Protein AF-A0A915ERL5-F1 (afdb_monomer)

Structure (mmCIF, N/CA/C/O backbone):
data_AF-A0A915ERL5-F1
#
_entry.id   AF-A0A915ERL5-F1
#
loop_
_atom_site.group_PDB
_atom_site.id
_atom_site.type_symbol
_atom_site.label_atom_id
_atom_site.label_alt_id
_atom_site.label_comp_id
_atom_site.label_asym_id
_atom_site.label_entity_id
_atom_site.label_seq_id
_atom_site.pdbx_PDB_ins_code
_atom_site.Cartn_x
_atom_site.Cartn_y
_atom_site.Cartn_z
_atom_site.occupancy
_atom_site.B_iso_or_equiv
_atom_site.auth_seq_id
_atom_site.auth_comp_id
_atom_site.auth_asym_id
_atom_site.auth_atom_id
_atom_site.pdbx_PDB_model_num
ATOM 1 N N . MET A 1 1 ? 31.323 -15.406 -28.388 1.00 36.75 1 MET A N 1
ATOM 2 C CA . MET A 1 1 ? 30.660 -14.110 -28.148 1.00 36.75 1 MET A CA 1
ATOM 3 C C . MET A 1 1 ? 29.187 -14.318 -28.465 1.00 36.75 1 MET A C 1
ATOM 5 O O . MET A 1 1 ? 28.815 -14.268 -29.627 1.00 36.75 1 MET A O 1
ATOM 9 N N . PHE A 1 2 ? 28.388 -14.718 -27.473 1.00 32.25 2 PHE A N 1
ATOM 10 C CA . PHE A 1 2 ? 26.943 -14.854 -27.649 1.00 32.25 2 PHE A CA 1
ATOM 11 C C . PHE A 1 2 ? 26.342 -13.463 -27.455 1.00 32.25 2 PHE A C 1
ATOM 13 O O . PHE A 1 2 ? 26.269 -12.978 -26.331 1.00 32.25 2 PHE A O 1
ATOM 20 N N . GLN A 1 3 ? 25.976 -12.795 -28.550 1.00 39.28 3 GLN A N 1
ATOM 21 C CA . GLN A 1 3 ? 24.969 -11.744 -28.466 1.00 39.28 3 GLN A CA 1
ATOM 22 C C . GLN A 1 3 ? 23.678 -12.448 -28.059 1.00 39.28 3 GLN A C 1
ATOM 24 O O . GLN A 1 3 ? 23.094 -13.181 -28.856 1.00 39.28 3 GLN A O 1
ATOM 29 N N . ALA A 1 4 ? 23.269 -12.291 -26.802 1.00 48.06 4 ALA A N 1
ATOM 30 C CA . ALA A 1 4 ? 21.887 -12.542 -26.446 1.00 48.06 4 ALA A CA 1
ATOM 31 C C . ALA A 1 4 ? 21.066 -11.539 -27.262 1.00 48.06 4 ALA A C 1
ATOM 33 O O . ALA A 1 4 ? 21.117 -10.336 -27.010 1.00 48.06 4 ALA A O 1
ATOM 34 N N . PHE A 1 5 ? 20.403 -12.018 -28.313 1.00 48.56 5 PHE A N 1
ATOM 35 C CA . PHE A 1 5 ? 19.385 -11.226 -28.979 1.00 48.56 5 PHE A CA 1
ATOM 36 C C . PHE A 1 5 ? 18.326 -10.933 -27.924 1.00 48.56 5 PHE A C 1
ATOM 38 O O . PHE A 1 5 ? 17.708 -11.857 -27.396 1.00 48.56 5 PHE A O 1
ATOM 45 N N . SER A 1 6 ? 18.160 -9.659 -27.578 1.00 65.31 6 SER A N 1
ATOM 46 C CA . SER A 1 6 ? 16.975 -9.242 -26.846 1.00 65.31 6 SER A CA 1
ATOM 47 C C . SER A 1 6 ? 15.756 -9.661 -27.667 1.00 65.31 6 SER A C 1
ATOM 49 O O . SER A 1 6 ? 15.683 -9.355 -28.859 1.00 65.31 6 SER A O 1
ATOM 51 N N . ALA A 1 7 ? 14.818 -10.379 -27.046 1.00 84.12 7 ALA A N 1
ATOM 52 C CA . ALA A 1 7 ? 13.557 -10.756 -27.685 1.00 84.12 7 ALA A CA 1
ATOM 53 C C . ALA A 1 7 ? 12.712 -9.524 -28.065 1.00 84.12 7 ALA A C 1
ATOM 55 O O . ALA A 1 7 ? 11.859 -9.609 -28.945 1.00 84.12 7 ALA A O 1
ATOM 56 N N . SER A 1 8 ? 12.981 -8.381 -27.429 1.00 90.69 8 SER A N 1
ATOM 57 C CA . SER A 1 8 ? 12.394 -7.086 -27.748 1.00 90.69 8 SER A CA 1
ATOM 58 C C . SER A 1 8 ? 13.368 -6.226 -28.555 1.00 90.69 8 SER A C 1
ATOM 60 O O . SER A 1 8 ? 14.518 -6.015 -28.157 1.00 90.69 8 SER A O 1
ATOM 62 N N . SER A 1 9 ? 12.891 -5.692 -29.680 1.00 92.31 9 SER A N 1
ATOM 63 C CA . SER A 1 9 ? 13.640 -4.746 -30.513 1.00 92.31 9 SER A CA 1
ATOM 64 C C . SER A 1 9 ? 13.729 -3.340 -29.916 1.00 92.31 9 SER A C 1
ATOM 66 O O . SER A 1 9 ? 14.519 -2.534 -30.401 1.00 92.31 9 SER A O 1
ATOM 68 N N . THR A 1 10 ? 12.900 -3.027 -28.919 1.00 93.38 10 THR A N 1
ATOM 69 C CA . THR A 1 10 ? 12.863 -1.723 -28.234 1.00 93.38 10 THR A CA 1
ATOM 70 C C . THR A 1 10 ? 13.635 -1.728 -26.918 1.00 93.38 10 THR A C 1
ATOM 72 O O . THR A 1 10 ? 13.886 -0.663 -26.357 1.00 93.38 10 THR A O 1
ATOM 75 N N . TYR A 1 11 ? 14.070 -2.903 -26.465 1.00 95.12 11 TYR A N 1
ATOM 76 C CA . TYR A 1 11 ? 14.809 -3.049 -25.226 1.00 95.12 11 TYR A CA 1
ATOM 77 C C . TYR A 1 11 ? 16.209 -2.431 -25.289 1.00 95.12 11 TYR A C 1
ATOM 79 O O . TYR A 1 11 ? 17.000 -2.682 -26.204 1.00 95.12 11 TYR A O 1
ATOM 87 N N . VAL A 1 12 ? 16.544 -1.693 -24.235 1.00 93.69 12 VAL A N 1
ATOM 88 C CA . VAL A 1 12 ? 17.851 -1.096 -23.991 1.00 93.69 12 VAL A CA 1
ATOM 89 C C . VAL A 1 12 ? 18.274 -1.409 -22.559 1.00 93.69 12 VAL A C 1
ATOM 91 O O . VAL A 1 12 ? 17.656 -0.945 -21.602 1.00 93.69 12 VAL A O 1
ATOM 94 N N . ARG A 1 13 ? 19.370 -2.157 -22.398 1.00 91.19 13 ARG A N 1
ATOM 95 C CA . ARG A 1 13 ? 20.033 -2.293 -21.093 1.00 91.19 13 ARG A CA 1
ATOM 96 C C . ARG A 1 13 ? 20.678 -0.958 -20.720 1.00 91.19 13 ARG A C 1
ATOM 98 O O . ARG A 1 13 ? 21.375 -0.372 -21.548 1.00 91.19 13 ARG A O 1
ATOM 105 N N . LYS A 1 14 ? 20.462 -0.500 -19.489 1.00 87.62 14 LYS A N 1
ATOM 106 C CA . LYS A 1 14 ? 21.090 0.701 -18.934 1.00 87.62 14 LYS A CA 1
ATOM 107 C C . LYS A 1 14 ? 22.217 0.318 -17.978 1.00 87.62 14 LYS A C 1
ATOM 109 O O . LYS A 1 14 ? 22.239 -0.788 -17.439 1.00 87.62 14 LYS A O 1
ATOM 114 N N . ASP A 1 15 ? 23.152 1.242 -17.797 1.00 80.75 15 ASP A N 1
ATOM 115 C CA . ASP A 1 15 ? 24.179 1.118 -16.768 1.00 80.75 15 ASP A CA 1
ATOM 116 C C . ASP A 1 15 ? 23.558 1.399 -15.394 1.00 80.75 15 ASP A C 1
ATOM 118 O O . ASP A 1 15 ? 22.760 2.328 -15.250 1.00 80.75 15 ASP A O 1
ATOM 122 N N . GLY A 1 16 ? 23.934 0.602 -14.395 1.00 81.38 16 GLY A N 1
ATOM 123 C CA . GLY A 1 16 ? 23.455 0.728 -13.021 1.00 81.38 16 GLY A CA 1
ATOM 124 C C . GLY A 1 16 ? 22.882 -0.574 -12.472 1.00 81.38 16 GLY A C 1
ATOM 125 O O . GLY A 1 16 ? 22.184 -1.314 -13.175 1.00 81.38 16 GLY A O 1
ATOM 126 N N . ASP A 1 17 ? 23.182 -0.824 -11.202 1.00 83.88 17 ASP A N 1
ATOM 127 C CA . ASP A 1 17 ? 22.615 -1.933 -10.445 1.00 83.88 17 ASP A CA 1
ATOM 128 C C . ASP A 1 17 ? 21.214 -1.556 -9.964 1.00 83.88 17 ASP A C 1
ATOM 130 O O . ASP A 1 17 ? 20.934 -0.398 -9.659 1.00 83.88 17 ASP A O 1
ATOM 134 N N . PHE A 1 18 ? 20.328 -2.541 -9.888 1.00 81.44 18 PHE A N 1
ATOM 135 C CA . PHE A 1 18 ? 19.012 -2.403 -9.279 1.00 81.44 18 PHE A CA 1
ATOM 136 C C . PHE A 1 18 ? 18.966 -3.268 -8.021 1.00 81.44 18 PHE A C 1
ATOM 138 O O . PHE A 1 18 ? 19.150 -4.481 -8.108 1.00 81.44 18 PHE A O 1
ATOM 145 N N . ILE A 1 19 ? 18.767 -2.645 -6.857 1.00 75.00 19 ILE A N 1
ATOM 146 C CA . ILE A 1 19 ? 18.829 -3.318 -5.554 1.00 75.00 19 ILE A CA 1
ATOM 147 C C . ILE A 1 19 ? 17.549 -3.000 -4.786 1.00 75.00 19 ILE A C 1
ATOM 149 O O . ILE A 1 19 ? 17.546 -2.209 -3.863 1.00 75.00 19 ILE A O 1
ATOM 153 N N . THR A 1 20 ? 16.424 -3.575 -5.194 1.00 75.19 20 THR A N 1
ATOM 154 C CA . THR A 1 20 ? 15.157 -3.401 -4.470 1.00 75.19 20 THR A CA 1
ATOM 155 C C . THR A 1 20 ? 14.415 -4.728 -4.490 1.00 75.19 20 THR A C 1
ATOM 157 O O . THR A 1 20 ? 14.009 -5.191 -5.555 1.00 75.19 20 THR A O 1
ATOM 160 N N . GLY A 1 21 ? 14.293 -5.376 -3.326 1.00 72.44 21 GLY A N 1
ATOM 161 C CA . GLY A 1 21 ? 13.711 -6.718 -3.217 1.00 72.44 21 GLY A CA 1
ATOM 162 C C . GLY A 1 21 ? 14.552 -7.830 -3.858 1.00 72.44 21 GLY A C 1
ATOM 163 O O . GLY A 1 21 ? 14.023 -8.886 -4.213 1.00 72.44 21 GLY A O 1
ATOM 164 N N . GLY A 1 22 ? 15.849 -7.585 -4.051 1.00 82.81 22 GLY A N 1
ATOM 165 C CA . GLY A 1 22 ? 16.777 -8.477 -4.738 1.00 82.81 22 GLY A CA 1
ATOM 166 C C . GLY A 1 22 ? 17.957 -7.724 -5.348 1.00 82.81 22 GLY A C 1
ATOM 167 O O . GLY A 1 22 ? 18.215 -6.570 -5.008 1.00 82.81 22 GLY A O 1
ATOM 168 N N . THR A 1 23 ? 18.666 -8.377 -6.268 1.00 87.56 23 THR A N 1
ATOM 169 C CA . THR A 1 23 ? 19.745 -7.766 -7.056 1.00 87.56 23 THR A CA 1
ATOM 170 C C . THR A 1 23 ? 19.497 -7.955 -8.545 1.00 87.56 23 THR A C 1
ATOM 172 O O . THR A 1 23 ? 18.977 -8.981 -8.992 1.00 87.56 23 THR A O 1
ATOM 175 N N . GLY A 1 24 ? 19.869 -6.951 -9.326 1.00 89.88 24 GLY A N 1
ATOM 176 C CA . GLY A 1 24 ? 19.635 -6.934 -10.756 1.00 89.88 24 GLY A CA 1
ATOM 177 C C . GLY A 1 24 ? 20.212 -5.694 -11.417 1.00 89.88 24 GLY A C 1
ATOM 178 O O . GLY A 1 24 ? 21.159 -5.088 -10.919 1.00 89.88 24 GLY A O 1
ATOM 179 N N . TYR A 1 25 ? 19.631 -5.300 -12.543 1.00 90.56 25 TYR A N 1
ATOM 180 C CA . TYR A 1 25 ? 20.085 -4.154 -13.329 1.00 90.56 25 TYR A CA 1
ATOM 181 C C . TYR A 1 25 ? 18.913 -3.355 -13.894 1.00 90.56 25 TYR A C 1
ATOM 183 O O . TYR A 1 25 ? 17.758 -3.784 -13.872 1.00 90.56 25 TYR A O 1
ATOM 191 N N . ILE A 1 26 ? 19.216 -2.172 -14.420 1.00 90.12 26 ILE A N 1
ATOM 192 C CA . ILE A 1 26 ? 18.212 -1.283 -15.003 1.00 90.12 26 ILE A CA 1
ATOM 193 C C . ILE A 1 26 ? 18.041 -1.596 -16.493 1.00 90.12 26 ILE A C 1
ATOM 195 O O . ILE A 1 26 ? 19.000 -1.616 -17.269 1.00 90.12 26 ILE A O 1
ATOM 199 N N . GLY A 1 27 ? 16.798 -1.812 -16.908 1.00 91.81 27 GLY A N 1
ATOM 200 C CA . GLY A 1 27 ? 16.394 -1.926 -18.303 1.00 91.81 27 GLY A CA 1
ATOM 201 C C . GLY A 1 27 ? 15.494 -0.768 -18.716 1.00 91.81 27 GLY A C 1
ATOM 202 O O . GLY A 1 27 ? 14.950 -0.042 -17.883 1.00 91.81 27 GLY A O 1
ATOM 203 N N . SER A 1 28 ? 15.328 -0.590 -20.020 1.00 92.62 28 SER A N 1
ATOM 204 C CA . SER A 1 28 ? 14.249 0.214 -20.573 1.00 92.62 28 SER A CA 1
ATOM 205 C C . SER A 1 28 ? 13.652 -0.480 -21.780 1.00 92.62 28 SER A C 1
ATOM 207 O O . SER A 1 28 ? 14.387 -1.046 -22.583 1.00 92.62 28 SER A O 1
ATOM 209 N N . ASP A 1 29 ? 12.333 -0.453 -21.894 1.00 94.81 29 ASP A N 1
ATOM 210 C CA . ASP A 1 29 ? 11.612 -1.045 -23.015 1.00 94.81 29 ASP A CA 1
ATOM 211 C C . ASP A 1 29 ? 10.255 -0.360 -23.202 1.00 94.81 29 ASP A C 1
ATOM 213 O O . ASP A 1 29 ? 9.809 0.407 -22.343 1.00 94.81 29 ASP A O 1
ATOM 217 N N . LEU A 1 30 ? 9.590 -0.664 -24.313 1.00 93.00 30 LEU A N 1
ATOM 218 C CA . LEU A 1 30 ? 8.201 -0.307 -24.538 1.00 93.00 30 LEU A CA 1
ATOM 219 C C . LEU A 1 30 ? 7.312 -1.114 -23.586 1.00 93.00 30 LEU A C 1
ATOM 221 O O . LEU A 1 30 ? 7.202 -2.334 -23.703 1.00 93.00 30 LEU A O 1
ATOM 225 N N . VAL A 1 31 ? 6.644 -0.424 -22.669 1.00 90.00 31 VAL A N 1
ATOM 226 C CA . VAL A 1 31 ? 5.701 -1.022 -21.723 1.00 90.00 31 VAL A CA 1
ATOM 227 C C . VAL A 1 31 ? 4.288 -0.621 -22.122 1.00 90.00 31 VAL A C 1
ATOM 229 O O . VAL A 1 31 ? 4.024 0.549 -22.406 1.00 90.00 31 VAL A O 1
ATOM 232 N N . ASN A 1 32 ? 3.381 -1.600 -22.149 1.00 87.75 32 ASN A N 1
ATOM 233 C CA . ASN A 1 32 ? 1.960 -1.371 -22.382 1.00 87.75 32 ASN A CA 1
ATOM 234 C C . ASN A 1 32 ? 1.174 -1.555 -21.080 1.00 87.75 32 ASN A C 1
ATOM 236 O O . ASN A 1 32 ? 1.189 -2.641 -20.502 1.00 87.75 32 ASN A O 1
ATOM 240 N N . ILE A 1 33 ? 0.479 -0.507 -20.641 1.00 84.00 33 ILE A N 1
ATOM 241 C CA . ILE A 1 33 ? -0.401 -0.526 -19.470 1.00 84.00 33 ILE A CA 1
ATOM 242 C C . ILE A 1 33 ? -1.784 -0.085 -19.932 1.00 84.00 33 ILE A C 1
ATOM 244 O O . ILE A 1 33 ? -1.995 1.077 -20.274 1.00 84.00 33 ILE A O 1
ATOM 248 N N . SER A 1 34 ? -2.736 -1.018 -19.952 1.00 80.06 34 SER A N 1
ATOM 249 C CA . SER A 1 34 ? -4.140 -0.740 -20.289 1.00 80.06 34 SER A CA 1
ATOM 250 C C . SER A 1 34 ? -4.328 0.018 -21.615 1.00 80.06 34 SER A C 1
ATOM 252 O O . SER A 1 34 ? -5.199 0.878 -21.730 1.00 80.06 34 SER A O 1
ATOM 254 N N . GLY A 1 35 ? -3.509 -0.291 -22.626 1.00 81.38 35 GLY A N 1
ATOM 255 C CA . GLY A 1 35 ? -3.571 0.334 -23.950 1.00 81.38 35 GLY A CA 1
ATOM 256 C C . GLY A 1 35 ? -2.701 1.584 -24.116 1.00 81.38 35 GLY A C 1
ATOM 257 O O . GLY A 1 35 ? -2.477 2.002 -25.250 1.00 81.38 35 GLY A O 1
ATOM 258 N N . LEU A 1 36 ? -2.149 2.139 -23.034 1.00 82.50 36 LEU A N 1
ATOM 259 C CA . LEU A 1 36 ? -1.111 3.168 -23.101 1.00 82.50 36 LEU A CA 1
ATOM 260 C C . LEU A 1 36 ? 0.233 2.495 -23.342 1.00 82.50 36 LEU A C 1
ATOM 262 O O . LEU A 1 36 ? 0.556 1.519 -22.673 1.00 82.50 36 LEU A O 1
ATOM 266 N N . SER A 1 37 ? 1.008 2.991 -24.303 1.00 88.06 37 SER A N 1
ATOM 267 C CA . SER A 1 37 ? 2.330 2.449 -24.624 1.00 88.06 37 SER A CA 1
ATOM 268 C C . SER A 1 37 ? 3.368 3.552 -24.544 1.00 88.06 37 SER A C 1
ATOM 270 O O . SER A 1 37 ? 3.269 4.538 -25.270 1.00 88.06 37 SER A O 1
ATOM 272 N N . THR A 1 38 ? 4.372 3.379 -23.692 1.00 88.38 38 THR A N 1
ATOM 273 C CA . THR A 1 38 ? 5.492 4.318 -23.582 1.00 88.38 38 THR A CA 1
ATOM 274 C C . THR A 1 38 ? 6.779 3.576 -23.242 1.00 88.38 38 THR A C 1
ATOM 276 O O . THR A 1 38 ? 6.751 2.456 -22.728 1.00 88.38 38 THR A O 1
ATOM 279 N N . ASN A 1 39 ? 7.921 4.177 -23.569 1.00 90.94 39 ASN A N 1
ATOM 280 C CA . ASN A 1 39 ? 9.212 3.626 -23.182 1.00 90.94 39 ASN A CA 1
ATOM 281 C C . ASN A 1 39 ? 9.453 3.931 -21.709 1.00 90.94 39 ASN A C 1
ATOM 283 O O . ASN A 1 39 ? 9.626 5.091 -21.334 1.00 90.94 39 ASN A O 1
ATOM 287 N N . MET A 1 40 ? 9.501 2.885 -20.893 1.00 89.69 40 MET A N 1
ATOM 288 C CA . MET A 1 40 ? 9.712 3.005 -19.458 1.00 89.69 40 MET A CA 1
ATOM 289 C C . MET A 1 40 ? 11.055 2.411 -19.070 1.00 89.69 40 MET A C 1
ATOM 291 O O . MET A 1 40 ? 11.576 1.524 -19.742 1.00 89.69 40 MET A O 1
ATOM 295 N N . SER A 1 41 ? 11.633 2.920 -17.991 1.00 90.12 41 SER A N 1
ATOM 296 C CA . SER A 1 41 ? 12.767 2.314 -17.300 1.00 90.12 41 SER A CA 1
ATOM 297 C C . SER A 1 41 ? 12.265 1.553 -16.085 1.00 90.12 41 SER A C 1
ATOM 299 O O . SER A 1 41 ? 11.385 2.044 -15.378 1.00 90.12 41 SER A O 1
ATOM 301 N N . PHE A 1 42 ? 12.823 0.372 -15.852 1.00 88.81 42 PHE A N 1
ATOM 302 C CA . PHE A 1 42 ? 12.423 -0.523 -14.772 1.00 88.81 42 PHE A CA 1
ATOM 303 C C . PHE A 1 42 ? 13.599 -1.402 -14.337 1.00 88.81 42 PHE A C 1
ATOM 305 O O . PHE A 1 42 ? 14.565 -1.591 -15.082 1.00 88.81 42 PHE A O 1
ATOM 312 N N . GLY A 1 43 ? 13.525 -1.916 -13.112 1.00 88.69 43 GLY A N 1
ATOM 313 C CA . GLY A 1 43 ? 14.471 -2.902 -12.604 1.00 88.69 43 GLY A CA 1
ATOM 314 C C . GLY A 1 43 ? 14.170 -4.292 -13.155 1.00 88.69 43 GLY A C 1
ATOM 315 O O . GLY A 1 43 ? 13.012 -4.699 -13.221 1.00 88.69 43 GLY A O 1
ATOM 316 N N . ILE A 1 44 ? 15.211 -5.019 -13.544 1.00 89.56 44 ILE A N 1
ATOM 317 C CA . ILE A 1 44 ? 15.149 -6.440 -13.883 1.00 89.56 44 ILE A CA 1
ATOM 318 C C . ILE A 1 44 ? 15.975 -7.170 -12.833 1.00 89.56 44 ILE A C 1
ATOM 320 O O . ILE A 1 44 ? 17.172 -6.913 -12.720 1.00 89.56 44 ILE A O 1
ATOM 324 N N . LEU A 1 45 ? 15.335 -8.047 -12.060 1.00 88.50 45 LEU A N 1
ATOM 325 C CA . LEU A 1 45 ? 15.985 -8.816 -11.001 1.00 88.50 45 LEU A CA 1
ATOM 326 C C . LEU A 1 45 ? 16.583 -10.109 -11.566 1.00 88.50 45 LEU A C 1
ATOM 328 O O . LEU A 1 45 ? 15.873 -10.912 -12.168 1.00 88.50 45 LEU A O 1
ATOM 332 N N . ASP A 1 46 ? 17.883 -10.305 -11.343 1.00 89.12 46 ASP A N 1
ATOM 333 C CA . ASP A 1 46 ? 18.590 -11.558 -11.640 1.00 89.12 46 ASP A CA 1
ATOM 334 C C . ASP A 1 46 ? 18.491 -12.533 -10.454 1.00 89.12 46 ASP A C 1
ATOM 336 O O . ASP A 1 46 ? 18.389 -13.747 -10.642 1.00 89.12 46 ASP A O 1
ATOM 340 N N . ASP A 1 47 ? 18.486 -11.998 -9.229 1.00 89.62 47 ASP A N 1
ATOM 341 C CA . ASP A 1 47 ? 18.157 -12.732 -8.010 1.00 89.62 47 ASP A CA 1
ATOM 342 C C . ASP A 1 47 ? 17.119 -11.958 -7.207 1.00 89.62 47 ASP A C 1
ATOM 344 O O . ASP A 1 47 ? 17.275 -10.777 -6.902 1.00 89.62 47 ASP A O 1
ATOM 348 N N . VAL A 1 48 ? 16.048 -12.656 -6.870 1.00 87.75 48 VAL A N 1
ATOM 349 C CA . VAL A 1 48 ? 14.883 -12.126 -6.172 1.00 87.75 48 VAL A CA 1
ATOM 350 C C . VAL A 1 48 ? 14.980 -12.540 -4.701 1.00 87.75 48 VAL A C 1
ATOM 352 O O . VAL A 1 48 ? 15.392 -13.664 -4.395 1.00 87.75 48 VAL A O 1
ATOM 355 N N . GLU A 1 49 ? 14.593 -11.675 -3.765 1.00 86.38 49 GLU A N 1
ATOM 356 C CA . GLU A 1 49 ? 14.517 -12.057 -2.352 1.00 86.38 49 GLU A CA 1
ATOM 357 C C . GLU A 1 49 ? 13.531 -13.210 -2.125 1.00 86.38 49 GLU A C 1
ATOM 359 O O . GLU A 1 49 ? 12.565 -13.407 -2.863 1.00 86.38 49 GLU A O 1
ATOM 364 N N . TYR A 1 50 ? 13.775 -14.001 -1.077 1.00 85.62 50 TYR A N 1
ATOM 365 C CA . TYR A 1 50 ? 13.030 -15.236 -0.820 1.00 85.62 50 TYR A CA 1
ATOM 366 C C . TYR A 1 50 ? 11.509 -15.033 -0.773 1.00 85.62 50 TYR A C 1
ATOM 368 O O . TYR A 1 50 ? 10.782 -15.849 -1.330 1.00 85.62 50 TYR A O 1
ATOM 376 N N . TRP A 1 51 ? 11.030 -13.953 -0.154 1.00 79.19 51 TRP A N 1
ATOM 377 C CA . TRP A 1 51 ? 9.598 -13.706 0.039 1.00 79.19 51 TRP A CA 1
ATOM 378 C C . TRP A 1 51 ? 8.853 -13.483 -1.280 1.00 79.19 51 TRP A C 1
ATOM 380 O O . TRP A 1 51 ? 7.790 -14.065 -1.487 1.00 79.19 51 TRP A O 1
ATOM 390 N N . TYR A 1 52 ? 9.450 -12.744 -2.218 1.00 83.12 52 TYR A N 1
ATOM 391 C CA . TYR A 1 52 ? 8.865 -12.503 -3.539 1.00 83.12 52 TYR A CA 1
ATOM 392 C C . TYR A 1 52 ? 8.732 -13.783 -4.374 1.00 83.12 52 TYR A C 1
ATOM 394 O O . TYR A 1 52 ? 7.828 -13.872 -5.198 1.00 83.12 52 TYR A O 1
ATOM 402 N N . LYS A 1 53 ? 9.557 -14.813 -4.122 1.00 85.00 53 LYS A N 1
ATOM 403 C CA . LYS A 1 53 ? 9.467 -16.117 -4.816 1.00 85.00 53 LYS A CA 1
ATOM 404 C C . LYS A 1 53 ? 8.179 -16.889 -4.498 1.00 85.00 53 LYS A C 1
ATOM 406 O O . LYS A 1 53 ? 7.878 -17.852 -5.198 1.00 85.00 53 LYS A O 1
ATOM 411 N N . HIS A 1 54 ? 7.447 -16.497 -3.452 1.00 86.25 54 HIS A N 1
ATOM 412 C CA . HIS A 1 54 ? 6.179 -17.123 -3.051 1.00 86.25 54 HIS A CA 1
ATOM 413 C C . HIS A 1 54 ? 4.949 -16.308 -3.442 1.00 86.25 54 HIS A C 1
ATOM 415 O O . HIS A 1 54 ? 3.830 -16.775 -3.232 1.00 86.25 54 HIS A O 1
ATOM 421 N N . LEU A 1 55 ? 5.128 -15.107 -3.999 1.00 81.69 55 LEU A N 1
ATOM 422 C CA . LEU A 1 55 ? 3.999 -14.327 -4.484 1.00 81.69 55 LEU A CA 1
ATOM 423 C C . LEU A 1 55 ? 3.535 -14.872 -5.843 1.00 81.69 55 LEU A C 1
ATOM 425 O O . LEU A 1 55 ? 4.365 -15.215 -6.685 1.00 81.69 55 LEU A O 1
ATOM 429 N N . PRO A 1 56 ? 2.220 -14.922 -6.106 1.00 87.31 56 PRO A N 1
ATOM 430 C CA . PRO A 1 56 ? 1.679 -15.364 -7.388 1.00 87.31 56 PRO A CA 1
ATOM 431 C C . PRO A 1 56 ? 1.749 -14.250 -8.452 1.00 87.31 56 PRO A C 1
ATOM 433 O O . PRO A 1 56 ? 0.787 -14.033 -9.186 1.00 87.31 56 PRO A O 1
ATOM 436 N N . VAL A 1 57 ? 2.856 -13.503 -8.507 1.00 84.62 57 VAL A N 1
ATOM 437 C CA . VAL A 1 57 ? 3.075 -12.386 -9.439 1.00 84.62 57 VAL A CA 1
ATOM 438 C C . VAL A 1 57 ? 4.501 -12.416 -9.984 1.00 84.62 57 VAL A C 1
ATOM 440 O O . VAL A 1 57 ? 5.430 -12.804 -9.282 1.00 84.62 57 VAL A O 1
ATOM 443 N N . ASP A 1 58 ? 4.679 -11.964 -11.224 1.00 86.62 58 ASP A N 1
ATOM 444 C CA . ASP A 1 58 ? 5.993 -11.932 -11.885 1.00 86.62 58 ASP A CA 1
ATOM 445 C C . ASP A 1 58 ? 6.817 -10.678 -11.541 1.00 86.62 58 ASP A C 1
ATOM 447 O O . ASP A 1 58 ? 8.021 -10.623 -11.786 1.00 86.62 58 ASP A O 1
ATOM 451 N N . GLY A 1 59 ? 6.174 -9.645 -10.996 1.00 86.06 59 GLY A N 1
ATOM 452 C CA . GLY A 1 59 ? 6.814 -8.380 -10.667 1.00 86.06 59 GLY A CA 1
ATOM 453 C C . GLY A 1 59 ? 5.856 -7.389 -10.017 1.00 86.06 59 GLY A C 1
ATOM 454 O O . GLY A 1 59 ? 4.659 -7.645 -9.883 1.00 86.06 59 GLY A O 1
ATOM 455 N N . LEU A 1 60 ? 6.404 -6.242 -9.623 1.00 82.62 60 LEU A N 1
ATOM 456 C CA . LEU A 1 60 ? 5.671 -5.164 -8.967 1.00 82.62 60 LEU A CA 1
ATOM 457 C C . LEU A 1 60 ? 5.678 -3.910 -9.834 1.00 82.62 60 LEU A C 1
ATOM 459 O O . LEU A 1 60 ? 6.710 -3.526 -10.385 1.00 82.62 60 LEU A O 1
ATOM 463 N N . LEU A 1 61 ? 4.533 -3.235 -9.901 1.00 83.19 61 LEU A N 1
ATOM 464 C CA . LEU A 1 61 ? 4.413 -1.931 -10.537 1.00 83.19 61 LEU A CA 1
ATOM 465 C C . LEU A 1 61 ? 4.384 -0.849 -9.454 1.00 83.19 61 LEU A C 1
ATOM 467 O O . LEU A 1 61 ? 3.365 -0.646 -8.800 1.00 83.19 61 LEU A O 1
ATOM 471 N N . GLY A 1 62 ? 5.508 -0.160 -9.259 1.00 77.12 62 GLY A N 1
ATOM 472 C CA . GLY A 1 62 ? 5.608 0.936 -8.296 1.00 77.12 62 GLY A CA 1
ATOM 473 C C . GLY A 1 62 ? 4.817 2.162 -8.752 1.00 77.12 62 GLY A C 1
ATOM 474 O O . GLY A 1 62 ? 5.084 2.716 -9.823 1.00 77.12 62 GLY A O 1
ATOM 475 N N . LEU A 1 63 ? 3.854 2.590 -7.934 1.00 75.75 63 LEU A N 1
ATOM 476 C CA . LEU A 1 63 ? 2.975 3.725 -8.242 1.00 75.75 63 LEU A CA 1
ATOM 477 C C . LEU A 1 63 ? 3.343 5.004 -7.478 1.00 75.75 63 LEU A C 1
ATOM 479 O O . LEU A 1 63 ? 2.951 6.081 -7.911 1.00 75.75 63 LEU A O 1
ATOM 483 N N . TYR A 1 64 ? 4.134 4.898 -6.406 1.00 68.62 64 TYR A N 1
ATOM 484 C CA . TYR A 1 64 ? 4.589 6.022 -5.581 1.00 68.62 64 TYR A CA 1
ATOM 485 C C . TYR A 1 64 ? 5.310 7.103 -6.396 1.00 68.62 64 TYR A C 1
ATOM 487 O O . TYR A 1 64 ? 6.125 6.780 -7.250 1.00 68.62 64 TYR A O 1
ATOM 495 N N . LEU A 1 65 ? 5.056 8.389 -6.125 1.00 58.47 65 LEU A N 1
ATOM 496 C CA . LEU A 1 65 ? 5.845 9.497 -6.692 1.00 58.47 65 LEU A CA 1
ATOM 497 C C . LEU A 1 65 ? 7.026 9.772 -5.751 1.00 58.47 65 LEU A C 1
ATOM 499 O O . LEU A 1 65 ? 7.056 10.769 -5.027 1.00 58.47 65 LEU A O 1
ATOM 503 N N . CYS A 1 66 ? 7.949 8.823 -5.673 1.00 53.16 66 CYS A N 1
ATOM 504 C CA . CYS A 1 66 ? 9.260 9.046 -5.091 1.00 53.16 66 CYS A CA 1
ATOM 505 C C . CYS A 1 66 ? 10.296 8.405 -6.009 1.00 53.16 66 CYS A C 1
ATOM 507 O O . CYS A 1 66 ? 10.055 7.362 -6.623 1.00 53.16 66 CYS A O 1
ATOM 509 N N . LEU A 1 67 ? 11.443 9.070 -6.138 1.00 51.31 67 LEU A N 1
ATOM 510 C CA .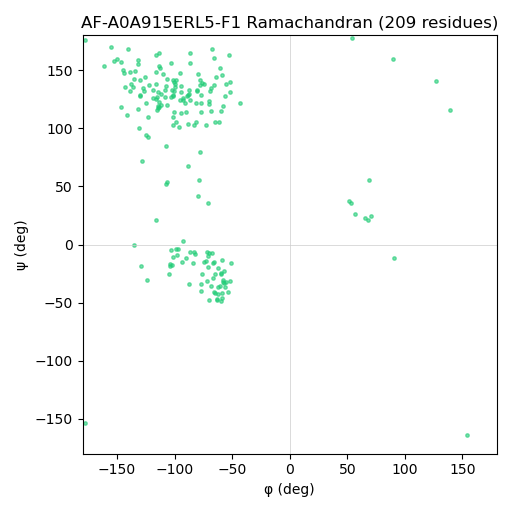 LEU A 1 67 ? 12.577 8.518 -6.860 1.00 51.31 67 LEU A CA 1
ATOM 511 C C . LEU A 1 67 ? 12.924 7.189 -6.188 1.00 51.31 67 LEU A C 1
ATOM 513 O O . LEU A 1 67 ? 13.244 7.162 -5.001 1.00 51.31 67 LEU A O 1
ATOM 517 N N . SER A 1 68 ? 12.838 6.094 -6.943 1.00 60.72 68 SER A N 1
ATOM 518 C CA . SER A 1 68 ? 13.408 4.817 -6.507 1.00 60.72 68 SER A CA 1
ATOM 519 C C . SER A 1 68 ? 14.877 5.010 -6.109 1.00 60.72 68 SER A C 1
ATOM 521 O O . SER A 1 68 ? 15.506 5.989 -6.518 1.00 60.72 68 SER A O 1
ATOM 523 N N . GLU A 1 69 ? 15.455 4.061 -5.368 1.00 61.19 69 GLU A N 1
ATOM 524 C CA . GLU A 1 69 ? 16.838 4.124 -4.856 1.00 61.19 69 GLU A CA 1
ATOM 525 C C . GLU A 1 69 ? 17.904 4.453 -5.928 1.00 61.19 69 GLU A C 1
ATOM 527 O O . GLU A 1 69 ? 18.997 4.909 -5.602 1.00 61.19 69 GLU A O 1
ATOM 532 N N . ASN A 1 70 ? 17.560 4.320 -7.214 1.00 65.44 70 ASN A N 1
ATOM 533 C CA . ASN A 1 70 ? 18.407 4.617 -8.367 1.00 65.44 70 ASN A CA 1
ATOM 534 C C . ASN A 1 70 ? 17.906 5.765 -9.269 1.00 65.44 70 ASN A C 1
ATOM 536 O O . ASN A 1 70 ? 18.282 5.837 -10.439 1.00 65.44 70 ASN A O 1
ATOM 540 N N . ASN A 1 71 ? 17.053 6.663 -8.765 1.00 69.00 71 ASN A N 1
ATOM 541 C CA . ASN A 1 71 ? 16.427 7.756 -9.527 1.00 69.00 71 ASN A CA 1
ATOM 542 C C . ASN A 1 71 ? 15.623 7.296 -10.759 1.00 69.00 71 ASN A C 1
ATOM 544 O O . ASN A 1 71 ? 15.458 8.051 -11.721 1.00 69.00 71 ASN A O 1
ATOM 548 N N . ILE A 1 72 ? 15.113 6.061 -10.759 1.00 76.06 72 ILE A N 1
ATOM 549 C CA . ILE A 1 72 ? 14.140 5.628 -11.764 1.00 76.06 72 ILE A CA 1
ATOM 550 C C . ILE A 1 72 ? 12.795 6.225 -11.360 1.00 76.06 72 ILE A C 1
ATOM 552 O O . ILE A 1 72 ? 12.322 5.970 -10.249 1.00 76.06 72 ILE A O 1
ATOM 556 N N . ALA A 1 73 ? 12.219 7.020 -12.260 1.00 78.06 73 ALA A N 1
ATOM 557 C CA . ALA A 1 73 ? 10.878 7.564 -12.108 1.00 78.06 73 ALA A CA 1
ATOM 558 C C . ALA A 1 73 ? 9.855 6.428 -11.970 1.00 78.06 73 ALA A C 1
ATOM 560 O O . ALA A 1 73 ? 10.005 5.368 -12.585 1.00 78.06 73 ALA A O 1
ATOM 561 N N . SER A 1 74 ? 8.804 6.630 -11.188 1.00 77.25 74 SER A N 1
ATOM 562 C CA . SER A 1 74 ? 7.775 5.607 -11.013 1.00 77.25 74 SER A CA 1
ATOM 563 C C . SER A 1 74 ? 6.975 5.369 -12.286 1.00 77.25 74 SER A C 1
ATOM 565 O O . SER A 1 74 ? 7.047 6.138 -13.250 1.00 77.25 74 SER A O 1
ATOM 567 N N . ALA A 1 75 ? 6.184 4.296 -12.309 1.00 79.12 75 ALA A N 1
ATOM 568 C CA . ALA A 1 75 ? 5.368 4.009 -13.477 1.00 79.12 75 ALA A CA 1
ATOM 569 C C . ALA A 1 75 ? 4.412 5.162 -13.796 1.00 79.12 75 ALA A C 1
ATOM 571 O O . ALA A 1 75 ? 4.283 5.556 -14.952 1.00 79.12 75 ALA A O 1
ATOM 572 N N . VAL A 1 76 ? 3.808 5.748 -12.758 1.00 76.12 76 VAL A N 1
ATOM 573 C CA . VAL A 1 76 ? 2.904 6.892 -12.890 1.00 76.12 76 VAL A CA 1
ATOM 574 C C . VAL A 1 76 ? 3.644 8.101 -13.450 1.00 76.12 76 VAL A C 1
ATOM 576 O O . VAL A 1 76 ? 3.162 8.699 -14.404 1.00 76.12 76 VAL A O 1
ATOM 579 N N . GLU A 1 77 ? 4.822 8.440 -12.921 1.00 78.12 77 GLU A N 1
ATOM 580 C CA . GLU A 1 77 ? 5.614 9.583 -13.403 1.00 78.12 77 GLU A CA 1
ATOM 581 C C . GLU A 1 77 ? 6.011 9.441 -14.874 1.00 78.12 77 GLU A C 1
ATOM 583 O O . GLU A 1 77 ? 6.030 10.425 -15.611 1.00 78.12 77 GLU A O 1
ATOM 588 N N . GLN A 1 78 ? 6.294 8.216 -15.318 1.00 84.06 78 GLN A N 1
ATOM 589 C CA . GLN A 1 78 ? 6.687 7.940 -16.699 1.00 84.06 78 GLN A CA 1
ATOM 590 C C . GLN A 1 78 ? 5.507 7.975 -17.683 1.00 84.06 78 GLN A C 1
ATOM 592 O O . GLN A 1 78 ? 5.720 8.261 -18.861 1.00 84.06 78 GLN A O 1
ATOM 597 N N . ILE A 1 79 ? 4.273 7.725 -17.223 1.00 79.50 79 ILE A N 1
ATOM 598 C CA . ILE A 1 79 ? 3.062 7.780 -18.066 1.00 79.50 79 ILE A CA 1
ATOM 599 C C . ILE A 1 79 ? 2.253 9.068 -17.897 1.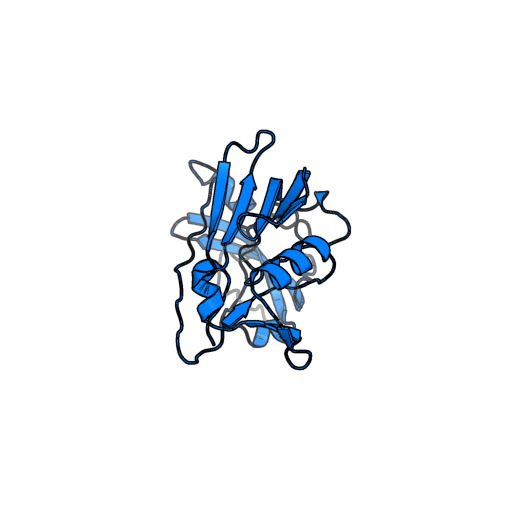00 79.50 79 ILE A C 1
ATOM 601 O O . ILE A 1 79 ? 1.340 9.312 -18.679 1.00 79.50 79 ILE A O 1
ATOM 605 N N . VAL A 1 80 ? 2.550 9.901 -16.894 1.00 76.25 80 VAL A N 1
ATOM 606 C CA . VAL A 1 80 ? 1.705 11.045 -16.509 1.00 76.25 80 VAL A CA 1
ATOM 607 C C . VAL A 1 80 ? 1.464 12.029 -17.657 1.00 76.25 80 VAL A C 1
ATOM 609 O O . VAL A 1 80 ? 0.381 12.600 -17.750 1.00 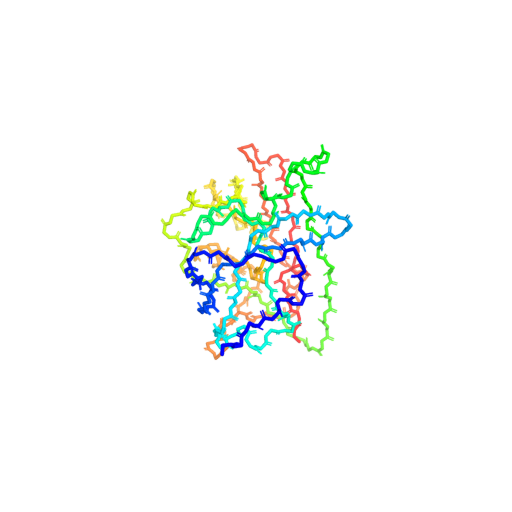76.25 80 VAL A O 1
ATOM 612 N N . GLY A 1 81 ? 2.449 12.199 -18.547 1.00 74.81 81 GLY A N 1
ATOM 613 C CA . GLY A 1 81 ? 2.348 13.061 -19.729 1.00 74.81 81 GLY A CA 1
ATOM 614 C C . GLY A 1 81 ? 1.416 12.527 -20.821 1.00 74.81 81 GLY A C 1
ATOM 615 O O . GLY A 1 81 ? 0.954 13.307 -21.649 1.00 74.81 81 GLY A O 1
ATOM 616 N N . GLU A 1 82 ? 1.109 11.230 -20.797 1.00 76.50 82 GLU A N 1
ATOM 617 C CA . GLU A 1 82 ? 0.193 10.565 -21.731 1.00 76.50 82 GLU A CA 1
ATOM 618 C C . GLU A 1 82 ? -1.259 10.564 -21.221 1.00 76.50 82 GLU A C 1
ATOM 620 O O . GLU A 1 82 ? -2.186 10.230 -21.959 1.00 76.50 82 GLU A O 1
ATOM 625 N N . LEU A 1 83 ? -1.481 10.924 -19.952 1.00 73.38 83 LEU A N 1
ATOM 626 C CA . LEU A 1 83 ? -2.808 10.958 -19.346 1.00 73.38 83 LEU A CA 1
ATOM 627 C C . LEU A 1 83 ? -3.475 12.318 -19.581 1.00 73.38 83 LEU A C 1
ATOM 629 O O . LEU A 1 83 ? -2.908 13.362 -19.270 1.00 73.38 83 LEU A O 1
ATOM 633 N N . GLU A 1 84 ? -4.742 12.319 -20.013 1.00 77.50 84 GLU A N 1
ATOM 634 C CA . GLU A 1 84 ? -5.547 13.553 -20.087 1.00 77.50 84 GLU A CA 1
ATOM 635 C C . GLU A 1 84 ? -5.655 14.252 -18.721 1.00 77.50 84 GLU A C 1
ATOM 637 O O . GLU A 1 84 ? -5.757 15.478 -18.631 1.00 77.50 84 GLU A O 1
ATOM 642 N N . ARG A 1 85 ? -5.651 13.457 -17.642 1.00 72.56 85 ARG A N 1
ATOM 643 C CA . ARG A 1 85 ? -5.604 13.922 -16.255 1.00 72.56 85 ARG A CA 1
ATOM 644 C C . ARG A 1 85 ? -4.654 13.024 -15.459 1.00 72.56 85 ARG A C 1
ATOM 646 O O . ARG A 1 85 ? -4.828 11.809 -15.509 1.00 72.56 85 ARG A O 1
ATOM 653 N N . PRO A 1 86 ? -3.721 13.585 -14.670 1.00 73.00 86 PRO A N 1
ATOM 654 C CA . PRO A 1 86 ? -2.738 12.821 -13.901 1.00 73.00 86 PRO A CA 1
ATOM 655 C C . PRO A 1 86 ? -3.355 12.248 -12.615 1.00 73.00 86 PRO A C 1
ATOM 657 O O . PRO A 1 86 ? -2.920 12.548 -11.507 1.00 73.00 86 PRO A O 1
ATOM 660 N N . VAL A 1 87 ? -4.440 11.488 -12.754 1.00 74.00 87 VAL A N 1
ATOM 661 C CA . VAL A 1 87 ? -5.191 10.890 -11.650 1.00 74.00 87 VAL A CA 1
ATOM 662 C C . VAL A 1 87 ? -5.376 9.415 -11.956 1.00 74.00 87 VAL A C 1
ATOM 664 O O . VAL A 1 87 ? -5.878 9.058 -13.018 1.00 74.00 87 VAL A O 1
ATOM 667 N N . PHE A 1 88 ? -5.017 8.565 -11.002 1.00 75.25 88 PHE A N 1
ATOM 668 C CA . PHE A 1 88 ? -5.391 7.157 -10.995 1.00 75.25 88 PHE A CA 1
ATOM 669 C C . PHE A 1 88 ? -6.290 6.886 -9.784 1.00 75.25 88 PHE A C 1
ATOM 671 O O . PHE A 1 88 ? -6.390 7.690 -8.855 1.00 75.25 88 PHE A O 1
ATOM 678 N N . THR A 1 89 ? -6.999 5.764 -9.804 1.00 76.44 89 THR A N 1
ATOM 679 C CA . THR A 1 89 ? -7.889 5.349 -8.718 1.00 76.44 89 THR A CA 1
ATOM 680 C C . THR A 1 89 ? -7.668 3.874 -8.455 1.00 76.44 89 THR A C 1
ATOM 682 O O . THR A 1 89 ? -7.604 3.085 -9.395 1.00 76.44 89 THR A O 1
ATOM 685 N N . PHE A 1 90 ? -7.568 3.512 -7.181 1.00 72.94 90 PHE A N 1
ATOM 686 C CA . PHE A 1 90 ? -7.576 2.121 -6.759 1.00 72.94 90 PHE A CA 1
ATOM 687 C C . PHE A 1 90 ? -9.000 1.707 -6.417 1.00 72.94 90 PHE A C 1
ATOM 689 O O . PHE A 1 90 ? -9.663 2.353 -5.607 1.00 72.94 90 PHE A O 1
ATOM 696 N N . GLY A 1 91 ? -9.456 0.630 -7.044 1.00 74.00 91 GLY A N 1
ATOM 697 C CA . GLY A 1 91 ? -10.632 -0.108 -6.610 1.00 74.00 91 GLY A CA 1
ATOM 698 C C . GLY A 1 91 ? -10.183 -1.489 -6.165 1.00 74.00 91 GLY A C 1
ATOM 699 O O . GLY A 1 91 ? -9.617 -2.224 -6.969 1.00 74.00 91 GLY A O 1
ATOM 700 N N . SER A 1 92 ? -10.417 -1.827 -4.902 1.00 71.12 92 SER A N 1
ATOM 701 C CA . SER A 1 92 ? -10.311 -3.199 -4.415 1.00 71.12 92 SER A CA 1
ATOM 702 C C . SER A 1 92 ? -11.706 -3.811 -4.349 1.00 71.12 92 SER A C 1
ATOM 704 O O . SER A 1 92 ? -12.670 -3.173 -3.914 1.00 71.12 92 SER A O 1
ATOM 706 N N . GLU A 1 93 ? -11.835 -5.050 -4.815 1.00 70.81 93 GLU A N 1
ATOM 707 C CA . GLU A 1 93 ? -13.054 -5.819 -4.589 1.00 70.81 93 GLU A CA 1
ATOM 708 C C . GLU A 1 93 ? -13.065 -6.329 -3.148 1.00 70.81 93 GLU A C 1
ATOM 710 O O . GLU A 1 93 ? -12.045 -6.774 -2.620 1.00 70.81 93 GLU A O 1
ATOM 715 N N . LYS A 1 94 ? -14.229 -6.272 -2.498 1.00 64.88 94 LYS A N 1
ATOM 716 C CA . LYS A 1 94 ? -14.389 -6.818 -1.151 1.00 64.88 94 LYS A CA 1
ATOM 717 C C . LYS A 1 94 ? -14.395 -8.345 -1.235 1.00 64.88 94 LYS A C 1
ATOM 719 O O . LYS A 1 94 ? -15.410 -8.937 -1.599 1.00 64.88 94 LYS A O 1
ATOM 724 N N . SER A 1 95 ? -13.290 -8.989 -0.874 1.00 59.03 95 SER A N 1
ATOM 725 C CA . SER A 1 95 ? -13.260 -10.436 -0.659 1.00 59.03 95 SER A CA 1
ATOM 726 C C . SER A 1 95 ? -13.802 -10.750 0.736 1.00 59.03 95 SER A C 1
ATOM 728 O O . SER A 1 95 ? -13.130 -10.509 1.734 1.00 59.03 95 SER A O 1
ATOM 730 N N . VAL A 1 96 ? -15.027 -11.273 0.817 1.00 52.38 96 VAL A N 1
ATOM 731 C CA . VAL A 1 96 ? -15.570 -11.834 2.062 1.00 52.38 96 VAL A CA 1
ATOM 732 C C . VAL A 1 96 ? -15.338 -13.342 2.022 1.00 52.38 96 VAL A C 1
ATOM 734 O O . VAL A 1 96 ? -16.062 -14.050 1.326 1.00 52.38 96 VAL A O 1
ATOM 737 N N . TYR A 1 97 ? -14.319 -13.826 2.729 1.00 46.72 97 TYR A N 1
ATOM 738 C CA . TYR A 1 97 ? -14.164 -15.253 3.021 1.00 46.72 97 TYR A CA 1
ATOM 739 C C . TYR A 1 97 ? -14.776 -15.536 4.394 1.00 46.72 97 TYR A C 1
ATOM 741 O O . TYR A 1 97 ? -14.529 -14.787 5.332 1.00 46.72 97 TYR A O 1
ATOM 749 N N . CYS A 1 98 ? -15.615 -16.569 4.487 1.00 43.81 98 CYS A N 1
ATOM 750 C CA . CYS A 1 98 ? -16.256 -17.018 5.724 1.00 43.81 98 CYS A CA 1
ATOM 751 C C . CYS A 1 98 ? -16.046 -18.528 5.837 1.00 43.81 98 CYS A C 1
ATOM 753 O O . CYS A 1 98 ? -16.795 -19.257 5.182 1.00 43.81 98 CYS A O 1
ATOM 755 N N . GLU A 1 99 ? -15.090 -19.009 6.633 1.00 41.44 99 GLU A N 1
ATOM 756 C CA . GLU A 1 99 ? -15.019 -20.450 6.910 1.00 41.44 99 GLU A CA 1
ATOM 757 C C . GLU A 1 99 ? -15.049 -20.812 8.400 1.00 41.44 99 GLU A C 1
ATOM 759 O O . GLU A 1 99 ? -15.731 -21.788 8.710 1.00 41.44 99 GLU A O 1
ATOM 764 N N . ASP A 1 100 ? -14.553 -19.997 9.338 1.00 44.25 100 ASP A N 1
ATOM 765 C CA . ASP A 1 100 ? -14.686 -20.292 10.771 1.00 44.25 100 ASP A CA 1
ATOM 766 C C . ASP A 1 100 ? -15.186 -19.091 11.611 1.00 44.25 100 ASP A C 1
ATOM 768 O O . ASP A 1 100 ? -15.152 -17.927 11.220 1.00 44.25 100 ASP A O 1
ATOM 772 N N . ASN A 1 101 ? -15.745 -19.363 12.799 1.00 49.66 101 ASN A N 1
ATOM 773 C CA . ASN A 1 101 ? -16.288 -18.350 13.729 1.00 49.66 101 ASN A CA 1
ATOM 774 C C . ASN A 1 101 ? -15.184 -17.488 14.399 1.00 49.66 101 ASN A C 1
ATOM 776 O O . ASN A 1 101 ? -15.303 -17.127 15.574 1.00 49.66 101 ASN A O 1
ATOM 780 N N . SER A 1 102 ? -14.102 -17.168 13.686 1.00 46.41 102 SER A N 1
ATOM 781 C CA . SER A 1 102 ? -12.992 -16.345 14.167 1.00 46.41 102 SER A CA 1
ATOM 782 C C . SER A 1 102 ? -12.674 -15.193 13.220 1.00 46.41 102 SER A C 1
ATOM 784 O O . SER A 1 102 ? -12.588 -15.374 12.011 1.00 46.41 102 SER A O 1
ATOM 786 N N . GLY A 1 103 ? -12.479 -13.997 13.781 1.00 49.56 103 GLY A N 1
ATOM 787 C CA . GLY A 1 103 ? -12.030 -12.812 13.055 1.00 49.56 103 GLY A CA 1
ATOM 788 C C . GLY A 1 103 ? -10.606 -12.402 13.439 1.00 49.56 103 GLY A C 1
ATOM 789 O O . GLY A 1 103 ? -10.203 -12.531 14.595 1.00 49.56 103 GLY A O 1
ATOM 790 N N . TYR A 1 104 ? -9.858 -11.866 12.482 1.00 47.91 104 TYR A N 1
ATOM 791 C CA . TYR A 1 104 ? -8.509 -11.339 12.608 1.00 47.91 104 TYR A CA 1
ATOM 792 C C . TYR A 1 104 ? -8.504 -9.827 12.359 1.00 47.91 104 TYR A C 1
ATOM 794 O O . TYR A 1 104 ? -9.052 -9.367 11.359 1.00 47.91 104 TYR A O 1
ATOM 802 N N . VAL A 1 105 ? -7.870 -9.055 13.247 1.00 46.78 105 VAL A N 1
ATOM 803 C CA . VAL A 1 105 ? -7.638 -7.618 13.033 1.00 46.78 105 VAL A CA 1
ATOM 804 C C . VAL A 1 105 ? -6.196 -7.422 12.568 1.00 46.78 105 VAL A C 1
ATOM 806 O O . VAL A 1 105 ? -5.281 -7.652 13.368 1.00 46.78 105 VAL A O 1
ATOM 809 N N . PRO A 1 106 ? -5.964 -6.975 11.322 1.00 52.59 106 PRO A N 1
ATOM 810 C CA . PRO A 1 106 ? -4.632 -6.792 10.788 1.00 52.59 106 PRO A CA 1
ATOM 811 C C . PRO A 1 106 ? -4.022 -5.498 11.341 1.00 52.59 106 PRO A C 1
ATOM 813 O O . PRO A 1 106 ? -4.038 -4.458 10.689 1.00 52.59 106 PRO A O 1
ATOM 816 N N . LEU 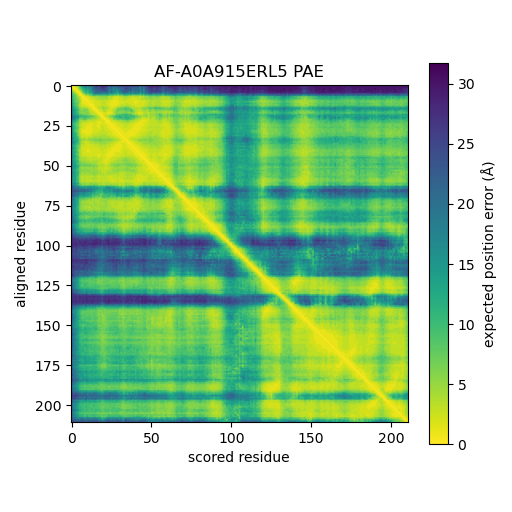A 1 107 ? -3.511 -5.561 12.578 1.00 44.81 107 LEU A N 1
ATOM 817 C CA . LEU A 1 107 ? -2.794 -4.472 13.252 1.00 44.81 107 LEU A CA 1
ATOM 818 C C . LEU A 1 107 ? -1.326 -4.844 13.415 1.00 44.81 107 LEU A C 1
ATOM 820 O O . LEU A 1 107 ? -1.000 -5.793 14.128 1.00 44.81 107 LEU A O 1
ATOM 824 N N . LEU A 1 108 ? -0.446 -4.044 12.827 1.00 47.50 108 LEU A N 1
ATOM 825 C CA . LEU A 1 108 ? 0.993 -4.148 13.022 1.00 47.50 108 LEU A CA 1
ATOM 826 C C . LEU A 1 108 ? 1.518 -2.847 13.635 1.00 47.50 108 LEU A C 1
ATOM 828 O O . LEU A 1 108 ? 1.179 -1.751 13.193 1.00 47.50 108 LEU A O 1
ATOM 832 N N . ASN A 1 109 ? 2.342 -2.999 14.671 1.00 46.88 109 ASN A N 1
ATOM 833 C CA . ASN A 1 109 ? 3.129 -1.931 15.288 1.00 46.88 109 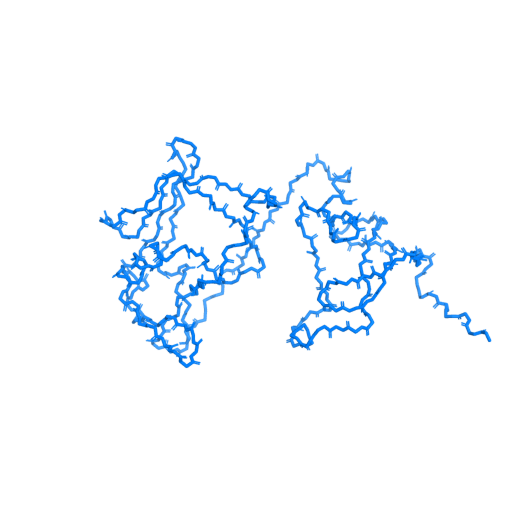ASN A CA 1
ATOM 834 C C . ASN A 1 109 ? 4.592 -2.125 14.877 1.00 46.88 109 ASN A C 1
ATOM 836 O O . ASN A 1 109 ? 5.464 -2.311 15.725 1.00 46.88 109 ASN A O 1
ATOM 840 N N . ASP A 1 110 ? 4.833 -2.208 13.570 1.00 44.66 110 ASP A N 1
ATOM 841 C CA . ASP A 1 110 ? 6.194 -2.139 13.055 1.00 44.66 110 ASP A CA 1
ATOM 842 C C . ASP A 1 110 ? 6.500 -0.667 12.816 1.00 44.66 110 ASP A C 1
ATOM 844 O O . ASP A 1 110 ? 5.669 0.051 12.253 1.00 44.66 110 ASP A O 1
ATOM 848 N N . GLY A 1 111 ? 7.628 -0.211 13.365 1.00 42.22 111 GLY A N 1
ATOM 849 C CA . GLY A 1 111 ? 7.966 1.201 13.497 1.00 42.22 111 GLY A CA 1
ATOM 850 C C . GLY A 1 111 ? 7.641 1.972 12.226 1.00 42.22 111 GLY A C 1
ATOM 851 O O . GLY A 1 111 ? 8.144 1.645 11.152 1.00 42.22 111 GLY A O 1
ATOM 852 N N . LEU A 1 112 ? 6.783 2.988 12.356 1.00 47.72 112 LEU A N 1
ATOM 853 C CA . LEU A 1 112 ? 6.601 3.951 11.281 1.00 47.72 112 LEU A CA 1
ATOM 854 C C . LEU A 1 112 ? 8.000 4.457 10.895 1.00 47.72 112 LEU A C 1
ATOM 856 O O . LEU A 1 112 ? 8.773 4.789 11.797 1.00 47.72 112 LEU A O 1
ATOM 860 N N . PRO A 1 113 ? 8.353 4.476 9.603 1.00 49.06 113 PRO A N 1
ATOM 861 C CA . PRO A 1 113 ? 9.654 4.955 9.164 1.00 49.06 113 PRO A CA 1
ATOM 862 C C . PRO A 1 113 ? 9.945 6.341 9.751 1.00 49.06 113 PRO A C 1
ATOM 864 O O . PRO A 1 113 ? 9.055 7.191 9.818 1.00 49.06 113 PRO A O 1
ATOM 867 N N . ASP A 1 114 ? 11.196 6.551 10.171 1.00 48.09 114 ASP A N 1
ATOM 868 C CA . ASP A 1 114 ? 11.639 7.716 10.956 1.00 48.09 114 ASP A CA 1
ATOM 869 C C . ASP A 1 114 ? 11.400 9.077 10.265 1.00 48.09 114 ASP A C 1
ATOM 871 O O . ASP A 1 114 ? 11.480 10.117 10.921 1.00 48.09 114 ASP A O 1
ATOM 875 N N . ASP A 1 115 ? 11.088 9.089 8.963 1.00 52.47 115 ASP A N 1
ATOM 876 C CA . ASP A 1 115 ? 10.786 10.297 8.195 1.00 52.47 115 ASP A CA 1
ATOM 877 C C . ASP A 1 115 ? 9.413 10.232 7.482 1.00 52.47 115 ASP A C 1
ATOM 879 O O . ASP A 1 115 ? 9.310 9.741 6.347 1.00 52.47 115 ASP A O 1
ATOM 883 N N . PRO A 1 116 ? 8.343 10.766 8.102 1.00 51.50 116 PRO A N 1
ATOM 884 C CA . PRO A 1 116 ? 7.012 10.837 7.501 1.00 51.50 116 PRO A CA 1
ATOM 885 C C . PRO A 1 116 ? 6.906 11.842 6.335 1.00 51.50 116 PRO A C 1
ATOM 887 O O . PRO A 1 116 ? 5.867 11.890 5.665 1.00 51.50 116 PRO A O 1
ATOM 890 N N . ASP A 1 117 ? 7.940 12.652 6.066 1.00 52.31 117 ASP A N 1
ATOM 891 C CA . ASP A 1 117 ? 7.963 13.598 4.944 1.00 52.31 117 ASP A CA 1
ATOM 892 C C . ASP A 1 117 ? 8.355 12.949 3.606 1.00 52.31 117 ASP A C 1
ATOM 894 O O . ASP A 1 117 ? 8.190 13.565 2.552 1.00 52.31 117 ASP A O 1
ATOM 898 N N . SER A 1 118 ? 8.782 11.684 3.618 1.00 54.94 118 SER A N 1
ATOM 899 C CA . SER A 1 118 ? 9.188 10.941 2.417 1.00 54.94 118 SER A CA 1
ATOM 900 C C . SER A 1 118 ? 8.030 10.310 1.616 1.00 54.94 118 SER A C 1
ATOM 902 O O . SER A 1 118 ? 8.252 9.805 0.514 1.00 54.94 118 SER A O 1
ATOM 904 N N . PHE A 1 119 ? 6.785 10.367 2.115 1.00 58.06 119 PHE A N 1
ATOM 905 C CA . PHE A 1 119 ? 5.640 9.654 1.526 1.00 58.06 119 PHE A CA 1
ATOM 906 C C . PHE A 1 119 ? 4.727 10.521 0.656 1.00 58.06 119 PHE A C 1
ATOM 908 O O . PHE A 1 119 ? 4.240 11.578 1.060 1.00 58.06 119 PHE A O 1
ATOM 915 N N . THR A 1 120 ? 4.404 10.005 -0.531 1.00 64.12 120 THR A N 1
ATOM 916 C CA . THR A 1 120 ? 3.599 10.699 -1.545 1.00 64.12 120 THR A CA 1
ATOM 917 C C . THR A 1 120 ? 2.092 10.721 -1.248 1.00 64.12 120 THR A C 1
ATOM 919 O O . THR A 1 120 ? 1.418 11.695 -1.578 1.00 64.12 120 THR A O 1
ATOM 922 N N . TYR A 1 121 ? 1.533 9.675 -0.627 1.00 74.88 121 TYR A N 1
ATOM 923 C CA . TYR A 1 121 ? 0.077 9.519 -0.438 1.00 74.88 121 TYR A CA 1
ATOM 924 C C . TYR A 1 121 ? -0.362 9.743 1.004 1.00 74.88 121 TYR A C 1
ATOM 926 O O . TYR A 1 121 ? -1.055 8.920 1.607 1.00 74.88 121 TYR A O 1
ATOM 934 N N . ARG A 1 122 ? 0.056 10.882 1.555 1.00 78.88 122 ARG A N 1
ATOM 935 C CA . ARG A 1 122 ? -0.281 11.289 2.915 1.00 78.88 122 ARG A CA 1
ATOM 936 C C . ARG A 1 122 ? -1.489 12.211 2.963 1.00 78.88 122 ARG A C 1
ATOM 938 O O . ARG A 1 122 ? -1.698 13.048 2.085 1.00 78.88 122 ARG A O 1
ATOM 945 N N . PHE A 1 123 ? -2.252 12.099 4.037 1.00 80.31 123 PHE A N 1
ATOM 946 C CA . PHE A 1 123 ? -3.355 12.997 4.336 1.00 80.31 123 PHE A CA 1
ATOM 947 C C . PHE A 1 123 ? -3.464 13.207 5.842 1.00 80.31 123 PHE A C 1
ATOM 949 O O . PHE A 1 123 ? -3.101 12.348 6.645 1.00 80.31 123 PHE A O 1
ATOM 956 N N . TYR A 1 124 ? -3.954 14.379 6.227 1.00 83.25 124 TYR A N 1
ATOM 957 C CA . TYR A 1 124 ? -4.107 14.733 7.631 1.00 83.25 124 TYR A CA 1
ATOM 958 C C . TYR A 1 124 ? -5.456 14.250 8.152 1.00 83.25 124 TYR A C 1
ATOM 960 O O . TYR A 1 124 ? -6.505 14.544 7.563 1.00 83.25 124 TYR A O 1
ATOM 968 N N . LEU A 1 125 ? -5.427 13.544 9.279 1.00 82.50 125 LEU A N 1
ATOM 969 C CA . LEU A 1 125 ? -6.619 13.243 10.054 1.00 82.50 125 LEU A CA 1
ATOM 970 C C . LEU A 1 125 ? -6.755 14.276 11.161 1.00 82.50 125 LEU A C 1
ATOM 972 O O . LEU A 1 125 ? -5.877 14.431 12.011 1.00 82.50 125 LEU A O 1
ATOM 976 N N . LYS A 1 126 ? -7.907 14.938 11.203 1.00 84.56 126 LYS A N 1
ATOM 977 C CA . LYS A 1 126 ? -8.248 15.795 12.330 1.00 84.56 126 LYS A CA 1
ATOM 978 C C . LYS A 1 126 ? -8.582 14.992 13.575 1.00 84.56 126 LYS A C 1
ATOM 980 O O . LYS A 1 126 ? -8.389 15.485 14.677 1.00 84.56 126 LYS A O 1
ATOM 985 N N . SER A 1 127 ? -9.147 13.802 13.408 1.00 83.50 127 SER A N 1
ATOM 986 C CA . SER A 1 127 ? -9.398 12.868 14.505 1.00 83.50 127 SER A CA 1
ATOM 987 C C . SER A 1 127 ? -9.611 11.451 13.996 1.00 83.50 127 SER A C 1
ATOM 989 O O . SER A 1 127 ? -10.072 11.252 12.871 1.00 83.50 127 SER A O 1
ATOM 991 N N . ALA A 1 128 ? -9.312 10.481 14.853 1.00 83.69 128 ALA A N 1
ATOM 992 C CA . ALA A 1 128 ? -9.690 9.088 14.686 1.00 83.69 128 ALA A CA 1
ATOM 993 C C . ALA A 1 128 ? -10.340 8.581 15.982 1.00 83.69 128 ALA A C 1
ATOM 995 O O . ALA A 1 128 ? -9.931 8.964 17.080 1.00 83.69 128 ALA A O 1
ATOM 996 N N . PHE A 1 129 ? -11.377 7.756 15.859 1.00 82.94 129 PHE A N 1
ATOM 997 C CA . PHE A 1 129 ? -12.066 7.165 17.005 1.00 82.94 129 PHE A CA 1
ATOM 998 C C . PHE A 1 129 ? -12.532 5.747 16.708 1.00 82.94 129 PHE A C 1
ATOM 1000 O O . PHE A 1 129 ? -12.900 5.438 15.570 1.00 82.94 129 PHE A O 1
ATOM 1007 N N . ALA A 1 130 ? -12.536 4.914 17.748 1.00 80.56 130 ALA A N 1
ATOM 1008 C CA . ALA A 1 130 ? -13.158 3.600 17.723 1.00 80.56 130 ALA A CA 1
ATOM 1009 C C . ALA A 1 130 ? -14.369 3.603 18.656 1.00 80.56 130 ALA A C 1
ATOM 1011 O O . ALA A 1 130 ? -14.281 4.024 19.807 1.00 80.56 130 ALA A O 1
ATOM 1012 N N . ASN A 1 131 ? -15.507 3.143 18.145 1.00 77.56 131 ASN A N 1
ATOM 1013 C CA . ASN A 1 131 ? -16.813 3.239 18.795 1.00 77.56 131 ASN A CA 1
ATOM 1014 C C . ASN A 1 131 ? -17.169 4.691 19.198 1.00 77.56 131 ASN A C 1
ATOM 1016 O O . ASN A 1 131 ? -16.4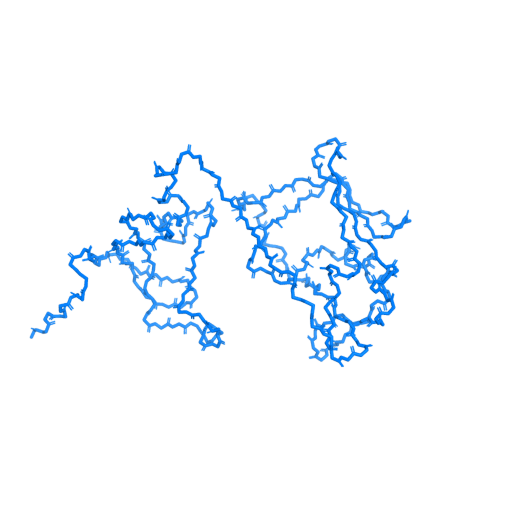50 5.642 18.902 1.00 77.56 131 ASN A O 1
ATOM 1020 N N . ALA A 1 132 ? -18.356 4.912 19.764 1.00 63.88 132 ALA A N 1
ATOM 1021 C CA . ALA A 1 132 ? -18.880 6.264 19.996 1.00 63.88 132 ALA A CA 1
ATOM 1022 C C . ALA A 1 132 ? -18.179 7.043 21.131 1.00 63.88 132 ALA A C 1
ATOM 1024 O O . ALA A 1 132 ? -18.501 8.214 21.325 1.00 63.88 132 ALA A O 1
ATOM 1025 N N . GLU A 1 133 ? -17.268 6.418 21.886 1.00 59.06 133 GLU A N 1
ATOM 1026 C CA . GLU A 1 133 ? -16.835 6.935 23.195 1.00 59.06 133 GLU A CA 1
ATOM 1027 C C . GLU A 1 133 ? -15.309 7.043 23.385 1.00 59.06 133 GLU A C 1
ATOM 1029 O O . GLU A 1 133 ? -14.880 7.857 24.201 1.00 59.06 133 GLU A O 1
ATOM 1034 N N . ASP A 1 134 ? -14.480 6.359 22.585 1.00 58.81 134 ASP A N 1
ATOM 1035 C CA . ASP A 1 134 ? -13.019 6.378 22.747 1.00 58.81 134 ASP A CA 1
ATOM 1036 C C . ASP A 1 134 ? -12.342 7.199 21.638 1.00 58.81 134 ASP A C 1
ATOM 1038 O O . ASP A 1 134 ? -11.904 6.697 20.599 1.00 58.81 134 ASP A O 1
ATOM 1042 N N . SER A 1 135 ? -12.271 8.516 21.842 1.00 56.62 135 SER A N 1
ATOM 1043 C CA . SER A 1 135 ? -11.509 9.411 20.968 1.00 56.62 135 SER A CA 1
ATOM 1044 C C . SER A 1 135 ? -10.080 9.571 21.477 1.00 56.62 135 SER A C 1
ATOM 1046 O O . SER A 1 135 ? -9.910 10.129 22.561 1.00 56.62 135 SER A O 1
ATOM 1048 N N . VAL A 1 136 ? -9.054 9.235 20.686 1.00 63.62 136 VAL A N 1
ATOM 1049 C CA . VAL A 1 136 ? -7.742 9.888 20.842 1.00 63.62 136 VAL A CA 1
ATOM 1050 C C . VAL A 1 136 ? -7.019 10.026 19.503 1.00 63.62 136 VAL A C 1
ATOM 1052 O O . VAL A 1 136 ? -6.646 9.048 18.866 1.00 63.62 136 VAL A O 1
ATOM 1055 N N . LYS A 1 137 ? -6.793 11.299 19.167 1.00 60.38 137 LYS A N 1
ATOM 1056 C CA . LYS A 1 137 ? -5.619 11.947 18.556 1.00 60.38 137 LYS A CA 1
ATOM 1057 C C . LYS A 1 137 ? -6.093 12.957 17.527 1.00 60.38 137 LYS A C 1
ATOM 1059 O O . LYS A 1 137 ? -6.749 12.616 16.548 1.00 60.38 137 LYS A O 1
ATOM 1064 N N . ILE A 1 138 ? -5.798 14.218 17.820 1.00 62.06 138 ILE A N 1
ATOM 1065 C CA . ILE A 1 138 ? -6.040 15.346 16.933 1.00 62.06 138 ILE A CA 1
ATOM 1066 C C . ILE A 1 138 ? -4.738 15.582 16.171 1.00 62.06 138 ILE A C 1
ATOM 1068 O O . ILE A 1 138 ? -3.674 15.535 16.781 1.00 62.06 138 ILE A O 1
ATOM 1072 N N . ASP A 1 139 ? -4.843 15.816 14.866 1.00 69.75 139 ASP A N 1
ATOM 1073 C CA . ASP A 1 139 ? -3.718 16.116 13.972 1.00 69.75 139 ASP A CA 1
ATOM 1074 C C . ASP A 1 139 ? -2.760 14.923 13.747 1.00 69.75 139 ASP A C 1
ATOM 1076 O O . ASP A 1 139 ? -1.552 15.011 13.961 1.00 69.75 139 ASP A O 1
ATOM 1080 N N . LEU A 1 140 ? -3.306 13.792 13.285 1.00 77.25 140 LEU A N 1
ATOM 1081 C CA . LEU A 1 140 ? -2.507 12.656 12.805 1.00 77.25 140 LEU A CA 1
ATOM 1082 C C . LEU A 1 140 ? -2.146 12.819 11.325 1.00 77.25 140 LEU A C 1
ATOM 1084 O O . LEU A 1 140 ? -2.879 13.439 10.549 1.00 77.25 140 LEU A O 1
ATOM 1088 N N . VAL A 1 141 ? -1.066 12.159 10.915 1.00 79.31 141 VAL A N 1
ATOM 1089 C CA . VAL A 1 141 ? -0.758 11.896 9.506 1.00 79.31 141 VAL A CA 1
ATOM 1090 C C . VAL A 1 141 ? -1.108 10.442 9.213 1.00 79.31 141 VAL A C 1
ATOM 1092 O O . VAL A 1 141 ? -0.658 9.544 9.918 1.00 79.31 141 VAL A O 1
ATOM 1095 N N . ALA A 1 142 ? -1.920 10.219 8.186 1.00 81.25 142 ALA A N 1
ATOM 1096 C CA . ALA A 1 142 ? -2.234 8.898 7.663 1.00 81.25 142 ALA A CA 1
ATOM 1097 C C . ALA A 1 142 ? -1.661 8.738 6.254 1.00 81.25 142 ALA A C 1
ATOM 1099 O O . ALA A 1 142 ? -1.493 9.717 5.523 1.00 81.25 142 ALA A O 1
ATOM 1100 N N . MET A 1 143 ? -1.390 7.492 5.876 1.00 80.75 143 MET A N 1
ATOM 1101 C CA . MET A 1 143 ? -0.867 7.116 4.568 1.00 80.75 143 MET A CA 1
ATOM 1102 C C . MET A 1 143 ? -1.810 6.121 3.896 1.00 80.75 143 MET A C 1
ATOM 1104 O O . MET A 1 143 ? -2.305 5.200 4.543 1.00 80.75 143 MET A O 1
ATOM 1108 N N . LEU A 1 144 ? -2.053 6.300 2.597 1.00 79.62 144 LEU A N 1
ATOM 1109 C CA . LEU A 1 144 ? -2.690 5.276 1.768 1.00 79.62 144 LEU A CA 1
ATOM 1110 C C . LEU A 1 144 ? -1.608 4.379 1.161 1.00 79.62 144 LEU A C 1
ATOM 1112 O O . LEU A 1 144 ? -0.825 4.842 0.333 1.00 79.62 144 LEU A O 1
ATOM 1116 N N . SER A 1 145 ? -1.601 3.110 1.566 1.00 78.62 145 SER A N 1
ATOM 1117 C CA . SER A 1 145 ? -0.639 2.090 1.134 1.00 78.62 145 SER A CA 1
ATOM 1118 C C . SER A 1 145 ? -1.411 0.911 0.526 1.00 78.62 145 SER A C 1
ATOM 1120 O O . SER A 1 145 ? -1.896 0.059 1.267 1.00 78.62 145 SER A O 1
ATOM 1122 N N . PRO A 1 146 ? -1.638 0.879 -0.800 1.00 74.44 146 PRO A N 1
ATOM 1123 C CA . PRO A 1 146 ? -2.436 -0.172 -1.448 1.00 74.44 146 PRO A CA 1
ATOM 1124 C C . PRO A 1 146 ? -1.734 -1.541 -1.487 1.00 74.44 146 PRO A C 1
ATOM 1126 O O . PRO A 1 146 ? -2.345 -2.535 -1.862 1.00 74.44 146 PRO A O 1
ATOM 1129 N N . ASP A 1 147 ? -0.451 -1.577 -1.141 1.00 73.38 147 ASP A N 1
ATOM 1130 C CA . ASP A 1 147 ? 0.407 -2.753 -0.987 1.00 73.38 147 ASP A CA 1
ATOM 1131 C C . ASP A 1 147 ? 0.339 -3.383 0.415 1.00 73.38 147 ASP A C 1
ATOM 1133 O O . ASP A 1 147 ? 0.898 -4.458 0.618 1.00 73.38 147 ASP A O 1
ATOM 1137 N N . SER A 1 148 ? -0.356 -2.745 1.363 1.00 76.25 148 SER A N 1
ATOM 1138 C CA . SER A 1 148 ? -0.586 -3.261 2.711 1.00 76.25 148 SER A CA 1
ATOM 1139 C C . SER A 1 148 ? -1.994 -3.832 2.858 1.00 76.25 148 SER A C 1
ATOM 1141 O O . SER A 1 148 ? -2.986 -3.176 2.538 1.00 76.25 148 SER A O 1
ATOM 1143 N N . ASP A 1 149 ? -2.086 -5.021 3.443 1.00 75.06 149 ASP A N 1
ATOM 1144 C CA . ASP A 1 149 ? -3.322 -5.656 3.902 1.00 75.06 149 ASP A CA 1
ATOM 1145 C C . ASP A 1 149 ? -3.643 -5.365 5.386 1.00 75.06 149 ASP A C 1
ATOM 1147 O O . ASP A 1 149 ? -4.656 -5.837 5.908 1.00 75.06 149 ASP A O 1
ATOM 1151 N N . TYR A 1 150 ? -2.821 -4.545 6.057 1.00 77.12 150 TYR A N 1
ATOM 1152 C CA . TYR A 1 150 ? -2.949 -4.174 7.471 1.00 77.12 150 TYR A CA 1
ATOM 1153 C C . TYR A 1 150 ? -3.209 -2.682 7.674 1.00 77.12 150 TYR A C 1
ATOM 1155 O O . TYR A 1 150 ? -2.709 -1.821 6.944 1.00 77.12 150 TYR A O 1
ATOM 1163 N N . ILE A 1 151 ? -3.955 -2.375 8.739 1.00 79.38 151 ILE A N 1
ATOM 1164 C CA . ILE A 1 151 ? -4.057 -1.026 9.291 1.00 79.38 151 ILE A CA 1
ATOM 1165 C C . ILE A 1 151 ? -2.923 -0.863 10.302 1.00 79.38 151 ILE A C 1
ATOM 1167 O O . ILE A 1 151 ? -2.984 -1.352 11.431 1.00 79.38 151 ILE A O 1
ATOM 1171 N N . TYR A 1 152 ? -1.888 -0.137 9.897 1.00 79.62 152 TYR A N 1
ATOM 1172 C CA . TYR A 1 152 ? -0.816 0.275 10.793 1.00 79.62 152 TYR A CA 1
ATOM 1173 C C . TYR A 1 152 ? -1.255 1.497 11.590 1.00 79.62 152 TYR A C 1
ATOM 1175 O O . TYR A 1 152 ? -1.798 2.462 11.046 1.00 79.62 152 TYR A O 1
ATOM 1183 N N . CYS A 1 153 ? -1.022 1.460 12.894 1.00 78.94 153 CYS A N 1
ATOM 1184 C CA . CYS A 1 153 ? -1.307 2.581 13.771 1.00 78.94 153 CYS A CA 1
ATOM 1185 C C . CYS A 1 153 ? -0.349 2.591 14.955 1.00 78.94 153 CYS A C 1
ATOM 1187 O O . CYS A 1 153 ? 0.268 1.581 15.287 1.00 78.94 153 CYS A O 1
ATOM 1189 N N . ASP A 1 154 ? -0.217 3.755 15.585 1.00 76.88 154 ASP A N 1
ATOM 1190 C CA . ASP A 1 154 ? 0.559 3.855 16.811 1.00 76.88 154 ASP A CA 1
ATOM 1191 C C . ASP A 1 154 ? -0.087 3.063 17.958 1.00 76.88 154 ASP A C 1
ATOM 1193 O O . ASP A 1 154 ? -1.284 2.764 17.947 1.00 76.88 154 ASP A O 1
ATOM 1197 N N . LEU A 1 155 ? 0.720 2.756 18.975 1.00 80.00 155 LEU A N 1
ATOM 1198 C CA . LEU A 1 155 ? 0.311 1.913 20.096 1.00 80.00 155 LEU A CA 1
ATOM 1199 C C . LEU A 1 155 ? -0.914 2.457 20.855 1.00 80.00 155 LEU A C 1
ATOM 1201 O O . LEU A 1 155 ? -1.701 1.669 21.375 1.00 80.00 155 LEU A O 1
ATOM 1205 N N . ASP A 1 156 ? -1.111 3.778 20.914 1.00 78.81 156 ASP A N 1
ATOM 1206 C CA . ASP A 1 156 ? -2.267 4.357 21.607 1.00 78.81 156 ASP A CA 1
ATOM 1207 C C . ASP A 1 156 ? -3.555 4.057 20.837 1.00 78.81 156 ASP A C 1
ATOM 1209 O O . ASP A 1 156 ? -4.533 3.581 21.418 1.00 78.81 156 ASP A O 1
ATOM 1213 N N . PHE A 1 157 ? -3.549 4.286 19.520 1.00 79.19 157 PHE A N 1
ATOM 1214 C CA . PHE A 1 157 ? -4.702 3.982 18.675 1.00 79.19 157 PHE A CA 1
ATOM 1215 C C . PHE A 1 157 ? -4.937 2.473 18.559 1.00 79.19 157 PHE A C 1
ATOM 1217 O O . PHE A 1 157 ? -6.081 2.019 18.598 1.00 79.19 157 PHE A O 1
ATOM 1224 N N . GLN A 1 158 ? -3.866 1.679 18.523 1.00 83.50 158 GLN A N 1
ATOM 1225 C CA . GLN A 1 158 ? -3.948 0.223 18.567 1.00 83.50 158 GLN A CA 1
ATOM 1226 C C . GLN A 1 158 ? -4.657 -0.260 19.842 1.00 83.50 158 GLN A C 1
ATOM 1228 O O . GLN A 1 158 ? -5.570 -1.079 19.762 1.00 83.50 158 GLN A O 1
ATOM 1233 N N . ASN A 1 159 ? -4.301 0.283 21.011 1.00 82.81 159 ASN A N 1
ATOM 1234 C CA . ASN A 1 159 ? -4.950 -0.053 22.282 1.00 82.81 159 ASN A CA 1
ATOM 1235 C C . ASN A 1 159 ? -6.437 0.331 22.301 1.00 82.81 159 ASN A C 1
ATOM 1237 O O . ASN A 1 159 ? -7.253 -0.407 22.852 1.00 82.81 159 ASN A O 1
ATOM 1241 N N . ILE A 1 160 ? -6.805 1.450 21.671 1.00 80.75 160 ILE A N 1
ATOM 1242 C CA . ILE A 1 160 ? -8.208 1.851 21.500 1.00 80.75 160 ILE A CA 1
ATOM 1243 C C . ILE A 1 160 ? -8.960 0.823 20.648 1.00 80.75 160 ILE A C 1
ATOM 1245 O O . ILE A 1 160 ? -10.035 0.376 21.044 1.00 80.75 160 ILE A O 1
ATOM 1249 N N . LEU A 1 161 ? -8.388 0.386 19.521 1.00 82.12 161 LEU A N 1
ATOM 1250 C CA . LEU A 1 161 ? -8.994 -0.649 18.677 1.00 82.12 161 LEU A CA 1
ATOM 1251 C C . LEU A 1 161 ? -9.133 -1.983 19.413 1.00 82.12 161 LEU A C 1
ATOM 1253 O O . LEU A 1 161 ? -10.182 -2.623 19.325 1.00 82.12 161 LEU A O 1
ATOM 1257 N N . ILE A 1 162 ? -8.112 -2.386 20.171 1.00 85.12 162 ILE A N 1
ATOM 1258 C CA . ILE A 1 162 ? -8.130 -3.604 20.988 1.00 85.12 162 ILE A CA 1
ATOM 1259 C C . ILE A 1 162 ? -9.264 -3.544 22.014 1.00 85.12 162 ILE A C 1
ATOM 1261 O O . ILE A 1 162 ? -10.063 -4.475 22.092 1.00 85.12 162 ILE A O 1
ATOM 1265 N N . ASN A 1 163 ? -9.390 -2.439 22.750 1.00 83.31 163 ASN A N 1
ATOM 1266 C CA . ASN A 1 163 ? -10.450 -2.264 23.744 1.00 83.31 163 ASN A CA 1
ATOM 1267 C C . ASN A 1 163 ? -11.844 -2.228 23.099 1.00 83.31 163 ASN A C 1
ATOM 1269 O O . ASN A 1 163 ? -12.770 -2.865 23.597 1.00 83.31 163 ASN A O 1
ATOM 1273 N N . ALA A 1 164 ? -11.982 -1.533 21.968 1.00 79.75 164 ALA A N 1
ATOM 1274 C CA . ALA A 1 164 ? -13.240 -1.392 21.238 1.00 79.75 164 ALA A CA 1
ATOM 1275 C C . ALA A 1 164 ? -13.749 -2.711 20.634 1.00 79.75 164 ALA A C 1
ATOM 1277 O O . ALA A 1 164 ? -14.956 -2.883 20.452 1.00 79.75 164 ALA A O 1
ATOM 1278 N N . THR A 1 165 ? -12.838 -3.623 20.295 1.00 83.00 165 THR A N 1
ATOM 1279 C CA . THR A 1 165 ? -13.151 -4.913 19.661 1.00 83.00 165 THR A CA 1
ATOM 1280 C C . THR A 1 165 ? -13.102 -6.093 20.630 1.00 83.00 165 THR A C 1
ATOM 1282 O O . THR A 1 165 ? -13.643 -7.152 20.319 1.00 83.00 165 THR A O 1
ATOM 1285 N N . GLY A 1 166 ? -12.465 -5.934 21.794 1.00 85.56 166 GLY A N 1
ATOM 1286 C CA . GLY A 1 166 ? -12.148 -7.039 22.699 1.00 85.56 166 GLY A CA 1
ATOM 1287 C C . GLY A 1 166 ? -11.054 -7.964 22.159 1.00 85.56 166 GLY A C 1
ATOM 1288 O O . GLY A 1 166 ? -11.027 -9.142 22.513 1.00 85.56 166 GLY A O 1
ATOM 1289 N N . ALA A 1 167 ? -10.185 -7.461 21.278 1.00 87.44 167 ALA A N 1
ATOM 1290 C CA . ALA A 1 167 ? -9.174 -8.278 20.627 1.00 87.44 167 ALA A CA 1
ATOM 1291 C C . ALA A 1 167 ? -8.148 -8.855 21.610 1.00 87.44 167 ALA A C 1
ATOM 1293 O O . ALA A 1 167 ? -7.714 -8.202 22.558 1.00 87.44 167 ALA A O 1
ATOM 1294 N N . VAL A 1 168 ? -7.702 -10.078 21.339 1.00 88.81 168 VAL A N 1
ATOM 1295 C CA . VAL A 1 168 ? -6.686 -10.776 22.128 1.00 88.81 168 VAL A CA 1
ATOM 1296 C C . VAL A 1 168 ? -5.479 -11.066 21.250 1.00 88.81 168 VAL A C 1
ATOM 1298 O O . VAL A 1 168 ? -5.595 -11.668 20.183 1.00 88.81 168 VAL A O 1
ATOM 1301 N N . HIS A 1 169 ? -4.302 -10.646 21.707 1.00 87.00 169 HIS A N 1
ATOM 1302 C CA . HIS A 1 169 ? -3.056 -10.914 21.002 1.00 87.00 169 HIS A CA 1
ATOM 1303 C C . HIS A 1 169 ? -2.690 -12.403 21.076 1.00 87.00 169 HIS A C 1
ATOM 1305 O O . HIS A 1 169 ? -2.527 -12.969 22.160 1.00 87.00 169 HIS A O 1
ATOM 1311 N N . ASN A 1 170 ? -2.509 -13.026 19.916 1.00 83.62 170 ASN A N 1
ATOM 1312 C CA . ASN A 1 170 ? -1.948 -14.358 19.769 1.00 83.62 170 ASN A CA 1
ATOM 1313 C C . ASN A 1 170 ? -0.467 -14.240 19.411 1.00 83.62 170 ASN A C 1
ATOM 1315 O O . ASN A 1 170 ? -0.106 -13.959 18.269 1.00 83.62 170 ASN A O 1
ATOM 1319 N N . SER A 1 171 ? 0.388 -14.516 20.393 1.00 83.06 171 SER A N 1
ATOM 1320 C CA . SER A 1 171 ? 1.844 -14.446 20.254 1.00 83.06 171 SER A CA 1
ATOM 1321 C C . SER A 1 171 ? 2.445 -15.485 19.307 1.00 83.06 171 SER A C 1
ATOM 1323 O O . SER A 1 171 ? 3.592 -15.328 18.908 1.00 83.06 171 SER A O 1
ATOM 1325 N N . THR A 1 172 ? 1.711 -16.543 18.949 1.00 82.38 172 THR A N 1
ATOM 1326 C CA . THR A 1 172 ? 2.202 -17.562 18.004 1.00 82.38 172 THR A CA 1
ATOM 1327 C C . THR A 1 172 ? 2.119 -17.053 16.573 1.00 82.38 172 THR A C 1
ATOM 1329 O O . THR A 1 172 ? 3.018 -17.290 15.775 1.00 82.38 172 THR A O 1
ATOM 1332 N N . THR A 1 173 ? 1.033 -16.350 16.257 1.00 78.69 173 THR A N 1
ATOM 1333 C CA . THR A 1 173 ? 0.773 -15.788 14.928 1.00 78.69 173 THR A CA 1
ATOM 1334 C C . THR A 1 173 ? 1.126 -14.303 14.833 1.00 78.69 173 THR A C 1
ATOM 1336 O O . THR A 1 173 ? 0.976 -13.739 13.762 1.00 78.69 173 THR A O 1
ATOM 1339 N N . CYS A 1 174 ? 1.546 -13.671 15.937 1.00 79.94 174 CYS A N 1
ATOM 1340 C CA . CYS A 1 174 ? 1.788 -12.224 16.064 1.00 79.94 174 CYS A CA 1
ATOM 1341 C C . CYS A 1 174 ? 0.592 -11.353 15.636 1.00 79.94 174 CYS A C 1
ATOM 1343 O O . CYS A 1 174 ? 0.760 -10.275 15.079 1.00 79.94 174 CYS A O 1
ATOM 1345 N N . ASN A 1 175 ? -0.619 -11.835 15.920 1.00 81.88 175 ASN A N 1
ATOM 1346 C CA . ASN A 1 175 ? -1.869 -11.359 15.332 1.00 81.88 175 ASN A CA 1
ATOM 1347 C C . ASN A 1 175 ? -2.938 -11.163 16.425 1.00 81.88 175 ASN A C 1
ATOM 1349 O O . ASN A 1 175 ? -2.947 -11.896 17.413 1.00 81.88 175 ASN A O 1
ATOM 1353 N N . TYR A 1 176 ? -3.859 -10.212 16.255 1.00 84.81 176 TYR A N 1
ATOM 1354 C CA . TYR A 1 176 ? -5.006 -9.971 17.136 1.00 84.81 176 TYR A CA 1
ATOM 1355 C C . TYR A 1 176 ? -6.265 -10.716 16.684 1.00 84.81 176 TYR A C 1
ATOM 1357 O O . TYR A 1 176 ? -6.737 -10.534 15.566 1.00 84.81 176 TYR A O 1
ATOM 1365 N N . HIS A 1 177 ? -6.837 -11.519 17.580 1.00 85.81 177 HIS A N 1
ATOM 1366 C CA . HIS A 1 177 ? -8.039 -12.319 17.329 1.00 85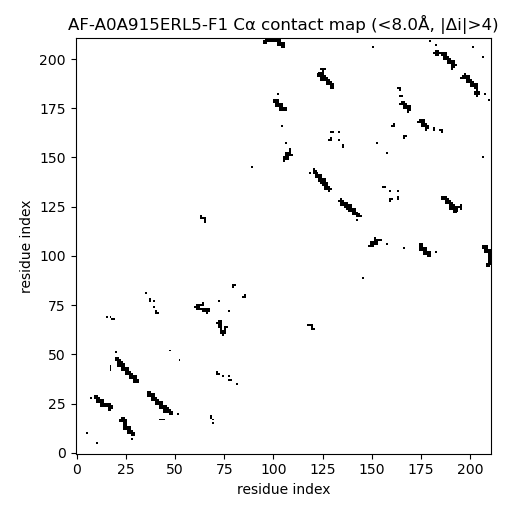.81 177 HIS A CA 1
ATOM 1367 C C . HIS A 1 177 ? -9.241 -11.727 18.058 1.00 85.81 177 HIS A C 1
ATOM 1369 O O . HIS A 1 177 ? -9.107 -11.262 19.190 1.00 85.81 177 HIS A O 1
ATOM 1375 N N . VAL A 1 178 ? -10.415 -11.774 17.434 1.00 85.06 178 VAL A N 1
ATOM 1376 C CA . VAL A 1 178 ? -11.685 -11.299 18.002 1.00 85.06 178 VAL A CA 1
ATOM 1377 C C . VAL A 1 178 ? -12.784 -12.342 17.820 1.00 85.06 178 VAL A C 1
ATOM 1379 O O . VAL A 1 178 ? -12.743 -13.159 16.897 1.00 85.06 178 VAL A O 1
ATOM 1382 N N . ASP A 1 179 ? -13.798 -12.286 18.681 1.00 84.00 179 ASP A N 1
ATOM 1383 C CA . ASP A 1 179 ? -15.062 -12.983 18.437 1.00 84.00 179 ASP A CA 1
ATOM 1384 C C . ASP A 1 179 ? -15.759 -12.365 17.212 1.00 84.00 179 ASP A C 1
ATOM 1386 O O . ASP A 1 179 ? -15.807 -11.140 17.078 1.00 84.00 179 ASP A O 1
ATOM 1390 N N . CYS A 1 180 ? -16.328 -13.182 16.319 1.00 80.81 180 CYS A N 1
ATOM 1391 C CA . CYS A 1 180 ? -16.997 -12.688 15.108 1.00 80.81 180 CYS A CA 1
ATOM 1392 C C . CYS A 1 180 ? -18.134 -11.695 15.383 1.00 80.81 180 CYS A C 1
ATOM 1394 O O . CYS A 1 180 ? -18.457 -10.886 14.515 1.00 80.81 180 CYS A O 1
ATOM 1396 N N . SER A 1 181 ? -18.738 -11.698 16.573 1.00 81.69 181 SER A N 1
ATOM 1397 C CA . SER A 1 181 ? -19.722 -10.679 16.953 1.00 81.69 181 SER A CA 1
ATOM 1398 C C . SER A 1 181 ? -19.147 -9.256 16.939 1.00 81.69 181 SER A C 1
ATOM 1400 O O . SER A 1 181 ? -19.893 -8.309 16.675 1.00 81.69 181 SER A O 1
ATOM 1402 N N . ALA A 1 182 ? -17.828 -9.090 17.109 1.00 81.31 182 ALA A N 1
ATOM 1403 C CA . ALA A 1 182 ? -17.144 -7.800 17.024 1.00 81.31 182 ALA A CA 1
ATOM 1404 C C . ALA A 1 182 ? -17.314 -7.122 15.652 1.00 81.31 182 ALA A C 1
ATOM 1406 O O . ALA A 1 182 ? -17.287 -5.891 15.577 1.00 81.31 182 ALA A O 1
ATOM 1407 N N . ILE A 1 183 ? -17.575 -7.891 14.585 1.00 80.31 183 ILE A N 1
ATOM 1408 C CA . ILE A 1 183 ? -17.873 -7.383 13.233 1.00 80.31 183 ILE A CA 1
ATOM 1409 C C . ILE A 1 183 ? -19.060 -6.412 13.240 1.00 80.31 183 ILE A C 1
ATOM 1411 O O . ILE A 1 183 ? -19.060 -5.422 12.510 1.00 80.31 183 ILE A O 1
ATOM 1415 N N . TYR A 1 184 ? -20.061 -6.677 14.081 1.00 80.81 184 TYR A N 1
ATOM 1416 C CA . TYR A 1 184 ? -21.297 -5.893 14.153 1.00 80.81 184 TYR A CA 1
ATOM 1417 C C . TYR A 1 184 ? -21.259 -4.787 15.207 1.00 80.81 184 TYR A C 1
ATOM 1419 O O . TYR A 1 184 ? -22.130 -3.919 15.221 1.00 80.81 184 TYR A O 1
ATOM 1427 N N . LEU A 1 185 ? -20.287 -4.847 16.115 1.00 78.06 185 LEU A N 1
ATOM 1428 C CA . LEU A 1 185 ? -20.222 -3.981 17.290 1.00 78.06 185 LEU A CA 1
ATOM 1429 C C . LEU A 1 185 ? -19.169 -2.888 17.153 1.00 78.06 185 LEU A C 1
ATOM 1431 O O . LEU A 1 185 ? -19.298 -1.842 17.784 1.00 78.06 185 LEU A O 1
ATOM 1435 N N . SER A 1 186 ? -18.145 -3.127 16.338 1.00 81.88 186 SER A N 1
ATOM 1436 C CA . SER A 1 186 ? -16.999 -2.239 16.240 1.00 81.88 186 SER A CA 1
ATOM 1437 C C . SER A 1 186 ? -17.071 -1.333 15.010 1.00 81.88 186 SER A C 1
ATOM 1439 O O . SER A 1 186 ? -17.508 -1.728 13.924 1.00 81.88 186 SER A O 1
ATOM 1441 N N . LYS A 1 187 ? -16.683 -0.072 15.200 1.00 87.25 187 LYS A N 1
ATOM 1442 C CA . LYS A 1 187 ? -16.615 0.936 14.142 1.00 87.25 187 LYS A CA 1
ATOM 1443 C C . LYS A 1 187 ? -15.420 1.843 14.367 1.00 87.25 187 LYS A C 1
ATOM 1445 O O . LYS A 1 187 ? -15.252 2.377 15.456 1.00 87.25 187 LYS A O 1
ATOM 1450 N N . VAL A 1 188 ? -14.682 2.113 13.302 1.00 87.00 188 VAL A N 1
ATOM 1451 C CA . VAL A 1 188 ? -13.640 3.133 13.246 1.00 87.00 188 VAL A CA 1
ATOM 1452 C C . VAL A 1 188 ? -14.136 4.292 12.404 1.00 87.00 188 VAL A C 1
ATOM 1454 O O . VAL A 1 188 ? -14.730 4.101 11.344 1.00 87.00 188 VAL A O 1
ATOM 1457 N N . THR A 1 189 ? -13.909 5.515 12.864 1.00 88.00 189 THR A N 1
ATOM 1458 C CA . THR A 1 189 ? -14.174 6.705 12.057 1.00 88.00 189 THR A CA 1
ATOM 1459 C C . THR A 1 189 ? -12.936 7.574 11.986 1.00 88.00 189 THR A C 1
ATOM 1461 O O . THR A 1 189 ? -12.314 7.871 13.004 1.00 88.00 189 THR A O 1
ATOM 1464 N N . LEU A 1 190 ? -12.611 7.990 10.767 1.00 87.56 190 LEU A N 1
ATOM 1465 C CA . LEU A 1 190 ? -11.482 8.838 10.427 1.00 87.56 190 LEU A CA 1
ATOM 1466 C C . LEU A 1 190 ? -12.028 10.159 9.889 1.00 87.56 190 LEU A C 1
ATOM 1468 O O . LEU A 1 190 ? -12.685 10.187 8.849 1.00 87.56 190 LEU A O 1
ATOM 1472 N N . ASN A 1 191 ? -11.765 11.257 10.588 1.00 87.81 191 ASN A N 1
ATOM 1473 C CA . ASN A 1 191 ? -12.127 12.594 10.132 1.00 87.81 191 ASN A CA 1
ATOM 1474 C C . ASN A 1 191 ? -10.936 13.208 9.402 1.00 87.81 191 ASN A C 1
ATOM 1476 O O . ASN A 1 191 ? -9.909 13.494 10.012 1.00 87.81 191 ASN A O 1
ATOM 1480 N N . ILE A 1 192 ? -11.084 13.411 8.101 1.00 86.81 192 ILE A N 1
ATOM 1481 C CA . ILE A 1 192 ? -10.043 13.837 7.171 1.00 86.81 192 ILE A CA 1
ATOM 1482 C C . ILE A 1 192 ? -10.130 15.348 6.918 1.00 86.81 192 ILE A C 1
ATOM 1484 O O . ILE A 1 192 ? -11.218 15.918 6.765 1.00 86.81 192 ILE A O 1
ATOM 1488 N N . GLY A 1 193 ? -8.958 15.977 6.808 1.00 74.94 193 GLY A N 1
ATOM 1489 C CA . GLY A 1 193 ? -8.780 17.386 6.457 1.00 74.94 193 GLY A CA 1
ATOM 1490 C C . GLY A 1 193 ? -8.778 18.319 7.667 1.00 74.94 193 GLY A C 1
ATOM 1491 O O . GLY A 1 193 ? -9.297 17.981 8.724 1.00 74.94 193 GLY A O 1
ATOM 1492 N N . GLU A 1 194 ? -8.220 19.522 7.503 1.00 67.25 194 GLU A N 1
ATOM 1493 C CA . GLU A 1 194 ? -7.969 20.482 8.598 1.00 67.25 194 GLU A CA 1
ATOM 1494 C C . GLU A 1 194 ? -9.221 20.838 9.420 1.00 67.25 194 GLU A C 1
ATOM 1496 O O . GLU A 1 194 ? -9.138 21.042 10.631 1.00 67.25 194 GLU A O 1
ATOM 1501 N N . ASN A 1 195 ? -10.391 20.849 8.773 1.00 66.69 195 ASN A N 1
ATOM 1502 C CA . ASN A 1 195 ? -11.678 21.142 9.410 1.00 66.69 195 ASN A CA 1
ATOM 1503 C C . ASN A 1 195 ? -12.475 19.884 9.808 1.00 66.69 195 ASN A C 1
ATOM 1505 O O . ASN A 1 195 ? -13.551 20.008 10.382 1.00 66.69 195 ASN A O 1
ATOM 1509 N N . GLY A 1 196 ? -11.989 18.676 9.490 1.00 64.88 196 GLY A N 1
ATOM 1510 C CA . GLY A 1 196 ? -12.710 17.420 9.740 1.00 64.88 196 GLY A CA 1
ATOM 1511 C C . GLY A 1 196 ? -14.005 17.263 8.932 1.00 64.88 196 GLY A C 1
ATOM 1512 O O . GLY A 1 196 ? -14.899 16.531 9.341 1.00 64.88 196 GLY A O 1
ATOM 1513 N N . ASN A 1 197 ? -14.129 17.959 7.797 1.00 76.38 197 ASN A N 1
ATOM 1514 C CA . ASN A 1 197 ? -15.370 18.020 7.012 1.00 76.38 197 ASN A CA 1
ATOM 1515 C C . ASN A 1 197 ? -15.687 16.724 6.250 1.00 76.38 197 ASN A C 1
ATOM 1517 O O . ASN A 1 197 ? -1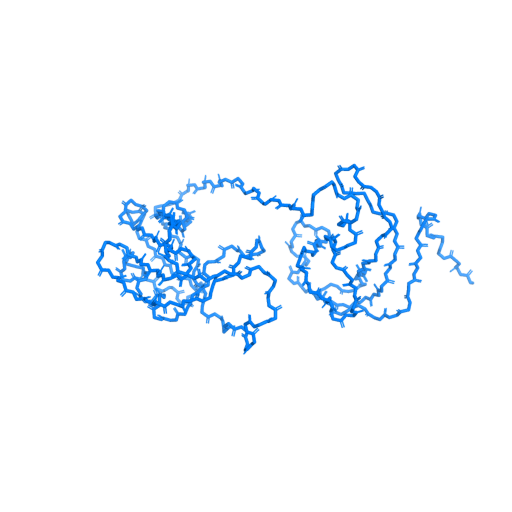6.787 16.583 5.719 1.00 76.38 197 ASN A O 1
ATOM 1521 N N . THR A 1 198 ? -14.719 15.814 6.135 1.00 86.81 198 THR A N 1
ATOM 1522 C CA . THR A 1 198 ? -14.899 14.511 5.489 1.00 86.81 198 THR A CA 1
ATOM 1523 C C . THR A 1 198 ? -14.710 13.424 6.529 1.00 86.81 198 THR A C 1
ATOM 1525 O O . THR A 1 198 ? -13.666 13.375 7.169 1.00 86.81 198 THR A O 1
ATOM 1528 N N . SER A 1 199 ? -15.688 12.535 6.674 1.00 87.44 199 SER A N 1
ATOM 1529 C CA . SER A 1 199 ? -15.589 11.386 7.572 1.00 87.44 199 SER A CA 1
ATOM 1530 C C . SER A 1 199 ? -15.609 10.097 6.765 1.00 87.44 199 SER A C 1
ATOM 1532 O O . SER A 1 199 ? -16.532 9.863 5.985 1.00 87.44 199 SER A O 1
ATOM 1534 N N . VAL A 1 200 ? -14.612 9.249 6.989 1.00 88.75 200 VAL A N 1
ATOM 1535 C CA . VAL A 1 200 ? -14.593 7.865 6.517 1.00 88.75 200 VAL A CA 1
ATOM 1536 C C . VAL A 1 200 ? -14.958 6.974 7.689 1.00 88.75 200 VAL A C 1
ATOM 1538 O O . VAL A 1 200 ? -14.381 7.087 8.767 1.00 88.75 200 VAL A O 1
ATOM 1541 N N . VAL A 1 201 ? -15.938 6.104 7.486 1.00 89.50 201 VAL A N 1
ATOM 1542 C CA . VAL A 1 201 ? -16.404 5.151 8.490 1.00 89.50 201 VAL A CA 1
ATOM 1543 C C . VAL A 1 201 ? -16.075 3.751 8.004 1.00 89.50 201 VAL A C 1
ATOM 1545 O O . VAL A 1 201 ? -16.549 3.356 6.944 1.00 89.50 201 VAL A O 1
ATOM 1548 N N . MET A 1 202 ? -15.316 3.014 8.806 1.00 87.88 202 MET A N 1
ATOM 1549 C CA . MET A 1 202 ? -15.072 1.588 8.629 1.00 87.88 202 MET A CA 1
ATOM 1550 C C . MET A 1 202 ? -15.828 0.837 9.720 1.00 87.88 202 MET A C 1
ATOM 1552 O O . MET A 1 202 ? -15.707 1.146 10.905 1.00 87.88 202 MET A O 1
ATOM 1556 N N . THR A 1 203 ? -16.644 -0.128 9.334 1.00 88.12 203 THR A N 1
ATOM 1557 C CA . THR A 1 203 ? -17.293 -1.055 10.267 1.00 88.12 203 THR A CA 1
ATOM 1558 C C . THR A 1 203 ? -16.376 -2.240 10.538 1.00 88.12 203 THR A C 1
ATOM 1560 O O . THR A 1 203 ? -15.438 -2.472 9.780 1.00 88.12 203 THR A O 1
ATOM 1563 N N . GLY A 1 204 ? -16.653 -3.030 11.577 1.00 82.56 204 GLY A N 1
ATOM 1564 C CA . GLY A 1 204 ? -15.912 -4.266 11.829 1.00 82.56 204 GLY A CA 1
ATOM 1565 C C . GLY A 1 204 ? -15.863 -5.181 10.599 1.00 82.56 204 GLY A C 1
ATOM 1566 O O . GLY A 1 204 ? -14.844 -5.804 10.345 1.00 82.56 204 GLY A O 1
ATOM 1567 N N . ALA A 1 205 ? -16.896 -5.169 9.750 1.00 82.81 205 ALA A N 1
ATOM 1568 C CA . ALA A 1 205 ? -16.924 -5.917 8.489 1.00 82.81 205 ALA A CA 1
ATOM 1569 C C . ALA A 1 205 ? -15.930 -5.431 7.419 1.00 82.81 205 ALA A C 1
ATOM 1571 O O . ALA A 1 205 ? -15.855 -6.045 6.354 1.00 82.81 205 ALA A O 1
ATOM 1572 N N . ASP A 1 206 ? -15.248 -4.309 7.639 1.00 82.94 206 ASP A N 1
ATOM 1573 C CA . ASP A 1 206 ? -14.287 -3.723 6.702 1.00 82.94 206 ASP A CA 1
ATOM 1574 C C . ASP A 1 206 ? -12.832 -3.960 7.127 1.00 82.94 206 ASP A C 1
ATOM 1576 O O . ASP A 1 206 ? -11.946 -3.858 6.287 1.00 82.94 206 ASP A O 1
ATOM 1580 N N . TYR A 1 207 ? -12.579 -4.288 8.401 1.00 81.00 207 TYR A N 1
ATOM 1581 C CA . TYR A 1 207 ? -11.221 -4.483 8.929 1.00 81.00 207 TYR A CA 1
ATOM 1582 C C . TYR A 1 207 ? -11.047 -5.722 9.823 1.00 81.00 207 TYR A C 1
ATOM 1584 O O . TYR A 1 207 ? -9.948 -5.963 10.312 1.00 81.00 207 TYR A O 1
ATOM 1592 N N . ILE A 1 208 ? -12.100 -6.506 10.067 1.00 81.00 208 ILE A N 1
ATOM 1593 C CA . ILE A 1 208 ? -12.002 -7.823 10.703 1.00 81.00 208 ILE A CA 1
ATOM 1594 C C . ILE A 1 208 ? -12.104 -8.874 9.597 1.00 81.00 208 ILE A C 1
ATOM 1596 O O . ILE A 1 208 ? -13.173 -9.077 9.019 1.00 81.00 208 ILE A O 1
ATOM 1600 N N . ASN A 1 209 ? -10.991 -9.546 9.317 1.00 72.75 209 ASN A N 1
ATOM 1601 C CA . ASN A 1 209 ? -10.928 -10.648 8.362 1.00 72.75 209 ASN A CA 1
ATOM 1602 C C . ASN A 1 209 ? -11.405 -11.931 9.031 1.00 72.75 209 ASN A C 1
ATOM 1604 O O . ASN A 1 209 ? -10.829 -12.344 10.027 1.00 72.75 209 ASN A O 1
ATOM 1608 N N . MET A 1 210 ? -12.437 -12.577 8.504 1.00 65.31 210 MET A N 1
ATOM 1609 C CA . MET A 1 210 ? -12.841 -13.888 9.010 1.00 65.31 210 MET A CA 1
ATOM 1610 C C . MET A 1 210 ? -11.874 -14.945 8.470 1.00 65.31 210 MET A C 1
ATOM 1612 O O . MET A 1 210 ? -11.592 -14.964 7.271 1.00 65.31 210 MET A O 1
ATOM 1616 N N . MET A 1 211 ? -11.332 -15.762 9.371 1.00 56.03 211 MET A N 1
ATOM 1617 C CA . MET A 1 211 ? -10.608 -16.990 9.031 1.00 56.03 211 MET A CA 1
ATOM 1618 C C . MET A 1 211 ? -11.601 -18.131 9.086 1.00 56.03 211 MET A C 1
ATOM 1620 O O . MET A 1 211 ? -12.351 -18.159 10.085 1.00 56.03 211 MET A O 1
#

Solvent-accessible surface area (backbone atoms only — not comparable to full-atom values): 12840 Å² total; per-residue (Å²): 136,83,78,78,74,64,94,49,92,65,55,40,83,48,91,55,76,27,77,74,74,36,41,32,31,32,35,29,30,73,44,74,58,97,86,46,75,47,80,39,62,47,73,46,70,79,43,69,36,76,72,61,76,72,48,100,57,98,75,83,85,56,64,55,80,48,68,41,101,76,68,45,59,20,58,46,69,72,44,38,86,78,40,98,58,84,71,87,82,91,82,82,80,88,83,84,59,82,79,45,86,36,20,34,41,46,59,47,82,68,79,74,68,97,59,80,84,76,58,69,52,61,46,49,24,37,32,38,29,32,48,99,78,51,74,66,53,70,72,41,82,46,72,71,56,93,89,52,92,50,58,71,49,56,72,70,54,46,51,46,47,32,66,54,41,63,42,43,79,36,81,89,76,69,40,30,37,28,59,52,68,30,36,82,70,24,36,39,38,40,20,36,39,95,82,39,85,41,73,49,76,41,46,17,74,73,56,42,47,44,68

Sequence (211 aa):
MFQAFSASSTYVRKDGDFITGGTGYIGSDLVNISGLSTNMSFGILDDVEYWYKHLPVDGLLGLYLCLSENNIASAVEQIVGELERPVFTFGSEKSVYCEDNSGYVPLLNDGLPDDPDSFTYRFYLKSAFANAEDSVKIDLVAMLSPDSDYIYCDLDFQNILINATGAVHNSTTCNYHVDCSAIYLSKVTLNIGENGNTSVVMTGADYINMM

Mean predicted aligned error: 10.16 Å

Radius of gyration: 21.3 Å; Cα contacts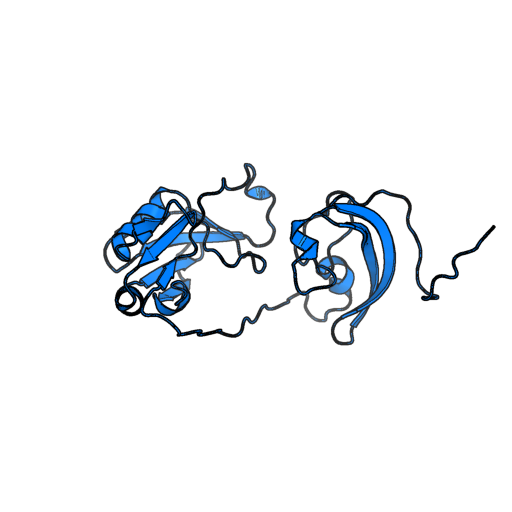 (8 Å, |Δi|>4): 344; chains: 1; bounding box: 52×42×54 Å

Organism: NCBI:txid166011

pLDDT: mean 75.33, std 14.1, range [32.25, 95.12]

Nearest PDB structures (foldseek):
  8gex-assembly1_A  TM=3.628E-01  e=8.282E+00  Bacteroides thetaiotaomicron
  8gex-assembly3_C  TM=3.589E-01  e=9.252E+00  Bacteroides thetaiotaomicron
  7pua-assembly1_CQ  TM=1.978E-01  e=7.014E+00  Trypanosoma brucei brucei

Foldseek 3Di:
DDPPPDPAPFKDFDDDWDDDQATFGKIWGFDDDPNDTDIFIDTDHPTGHPVVVPDPDPDDQDPWQDQDPPRGGGPLRRCCVVDPHSDDDDDDDDDADADDQKWWFQEDADPDPPDPPRGDAKFWFQWKAKPPPGTDDGTDIDGDDPVDPHDYDHPVVVVRQCVQFVWDQDPVVRTTMGGSVSQQRIKMWTQTDPVSPDIDIDGSSRRIHHD

Secondary structure (DSSP, 8-state):
------S-SS-EEEEEEE-SSEEEEEEEEEEEETTEEEEEEEEEEEEE-TGGGGSS-S------SS--TT-PPPHHHHHGGGSSSS-------------SSEEEE-EE-----S-GGG-SSEEEEEEEEETTTEE--SSEEEE--TT-SSEE--HHHHHHHHHHHT-EEETTTTEEEEETTHHHH-EEEEEESTT--EEEEEEHHHH-EE-

InterPro domains:
  IPR021109 Aspartic peptidase domain superfamily [G3DSA:2.40.70.10] (6-82)
  IPR021109 Aspartic peptidase domain superfamily [G3DSA:2.40.70.10] (112-209)
  IPR021109 Aspartic peptidase domain superfamily [SSF50630] (6-208)